Protein AF-F2UKU1-F1 (afdb_monomer)

Structure (mmCIF, N/CA/C/O backbone):
data_AF-F2UKU1-F1
#
_entry.id   AF-F2UKU1-F1
#
loop_
_atom_site.group_PDB
_atom_site.id
_atom_site.type_symbol
_atom_site.label_atom_id
_atom_site.label_alt_id
_atom_site.label_comp_id
_atom_site.label_asym_id
_atom_site.label_entity_id
_atom_site.label_seq_id
_atom_site.pdbx_PDB_ins_code
_atom_site.Cartn_x
_atom_site.Cartn_y
_atom_site.Cartn_z
_atom_site.occupancy
_atom_site.B_iso_or_equiv
_atom_site.auth_seq_id
_atom_site.auth_comp_id
_atom_site.auth_asym_id
_atom_site.auth_atom_id
_atom_site.pdbx_PDB_model_num
ATOM 1 N N . MET A 1 1 ? 21.885 -9.257 -10.907 1.00 49.94 1 MET A N 1
ATOM 2 C CA . MET A 1 1 ? 21.075 -9.834 -9.814 1.00 49.94 1 MET A CA 1
ATOM 3 C C . MET A 1 1 ? 21.152 -8.836 -8.682 1.00 49.94 1 MET A C 1
ATOM 5 O O . MET A 1 1 ? 22.243 -8.627 -8.170 1.00 49.94 1 MET A O 1
ATOM 9 N N . MET A 1 2 ? 20.067 -8.119 -8.410 1.00 61.97 2 MET A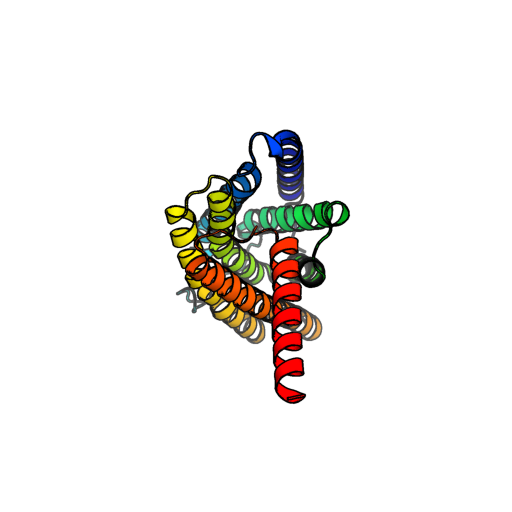 N 1
ATOM 10 C CA . MET A 1 2 ? 20.075 -7.052 -7.410 1.00 61.97 2 MET A CA 1
ATOM 11 C C . MET A 1 2 ? 20.308 -7.637 -6.011 1.00 61.97 2 MET A C 1
ATOM 13 O O . MET A 1 2 ? 19.692 -8.640 -5.639 1.00 61.97 2 MET A O 1
ATOM 17 N N . SER A 1 3 ? 21.170 -6.995 -5.225 1.00 63.22 3 SER A N 1
ATOM 18 C CA . SER A 1 3 ? 21.290 -7.250 -3.795 1.00 63.22 3 SER A CA 1
ATOM 19 C C . SER A 1 3 ? 20.273 -6.376 -3.071 1.00 63.22 3 SER A C 1
ATOM 21 O O . SER A 1 3 ? 20.572 -5.232 -2.739 1.00 63.22 3 SER A O 1
ATOM 23 N N . ILE A 1 4 ? 19.068 -6.905 -2.822 1.00 81.38 4 ILE A N 1
ATOM 24 C CA . ILE A 1 4 ? 18.230 -6.364 -1.742 1.00 81.38 4 ILE A CA 1
ATOM 25 C C . ILE A 1 4 ? 19.150 -6.169 -0.536 1.00 81.38 4 ILE A C 1
ATOM 27 O O . ILE A 1 4 ? 19.940 -7.065 -0.223 1.00 81.38 4 ILE A O 1
ATOM 31 N N . ASP A 1 5 ? 19.068 -5.020 0.130 1.00 90.69 5 ASP A N 1
ATOM 32 C CA . ASP A 1 5 ? 19.830 -4.801 1.354 1.00 90.69 5 ASP A CA 1
ATOM 33 C C . ASP A 1 5 ? 19.260 -5.694 2.468 1.00 90.69 5 ASP A C 1
ATOM 35 O O . ASP A 1 5 ? 18.380 -5.309 3.245 1.00 90.69 5 ASP A O 1
ATOM 39 N N . TYR A 1 6 ? 19.718 -6.946 2.498 1.00 90.62 6 TYR A N 1
ATOM 40 C CA . TYR A 1 6 ? 19.278 -7.961 3.446 1.00 90.62 6 TYR A CA 1
ATOM 41 C C . TYR A 1 6 ? 19.703 -7.622 4.873 1.00 90.62 6 TYR A C 1
ATOM 43 O O . TYR A 1 6 ? 19.014 -8.015 5.815 1.00 90.62 6 TYR A O 1
ATOM 51 N N . GLN A 1 7 ? 20.792 -6.867 5.044 1.00 93.94 7 GLN A N 1
ATOM 52 C CA . GLN A 1 7 ? 21.236 -6.417 6.356 1.00 93.94 7 GLN A CA 1
ATOM 53 C C . GLN A 1 7 ? 20.246 -5.395 6.920 1.00 93.94 7 GLN A C 1
ATOM 55 O O . GLN A 1 7 ? 19.717 -5.598 8.015 1.00 93.94 7 GLN A O 1
ATOM 60 N N . LEU A 1 8 ? 19.921 -4.349 6.155 1.00 94.69 8 LEU A N 1
ATOM 61 C CA . LEU A 1 8 ? 18.904 -3.373 6.541 1.00 94.69 8 LEU A CA 1
ATOM 62 C C . LEU A 1 8 ? 17.533 -4.035 6.711 1.00 94.69 8 LEU A C 1
ATOM 64 O O . LEU A 1 8 ? 16.852 -3.786 7.705 1.00 94.69 8 LEU A O 1
ATOM 68 N N . THR A 1 9 ? 17.149 -4.930 5.796 1.00 95.81 9 THR A N 1
ATOM 69 C CA . THR A 1 9 ? 15.890 -5.691 5.888 1.00 95.81 9 THR A CA 1
ATOM 70 C C . THR A 1 9 ? 15.817 -6.476 7.198 1.00 95.81 9 THR A C 1
ATOM 72 O O . THR A 1 9 ? 14.801 -6.426 7.890 1.00 95.81 9 THR A O 1
ATOM 75 N N . GLY A 1 10 ? 16.893 -7.177 7.569 1.00 96.69 10 GLY A N 1
ATOM 76 C CA . GLY A 1 10 ? 16.973 -7.957 8.804 1.00 96.69 10 GLY A CA 1
ATOM 77 C C . GLY A 1 10 ? 16.878 -7.089 10.059 1.00 96.69 10 GLY A C 1
ATOM 78 O O . GLY A 1 10 ? 16.126 -7.422 10.975 1.00 96.69 10 GLY A O 1
ATOM 79 N N . ILE A 1 11 ? 17.569 -5.944 10.077 1.00 97.06 11 ILE A N 1
ATOM 80 C CA . ILE A 1 11 ? 17.502 -4.970 11.179 1.00 97.06 11 ILE A CA 1
ATOM 81 C C . ILE A 1 11 ? 16.072 -4.439 11.341 1.00 97.06 11 ILE A C 1
ATOM 83 O O . ILE A 1 11 ? 15.525 -4.453 12.446 1.00 97.06 11 ILE A O 1
ATOM 87 N N . LEU A 1 12 ? 15.438 -4.014 10.244 1.00 97.25 12 LEU A N 1
ATOM 88 C CA . LEU A 1 12 ? 14.069 -3.494 10.261 1.00 97.25 12 LEU A CA 1
ATOM 89 C C . LEU A 1 12 ? 13.056 -4.567 10.674 1.00 97.25 12 LEU A C 1
ATOM 91 O O . LEU A 1 12 ? 12.150 -4.285 11.457 1.00 97.25 12 LEU A O 1
ATOM 95 N N . LEU A 1 13 ? 13.220 -5.807 10.204 1.00 97.38 13 LEU A N 1
ATOM 96 C CA . LEU A 1 13 ? 12.369 -6.933 10.588 1.00 97.38 13 LEU A CA 1
ATOM 97 C C . LEU A 1 13 ? 12.485 -7.242 12.086 1.00 97.38 13 LEU A C 1
ATOM 99 O O . LEU A 1 13 ? 11.466 -7.394 12.763 1.00 97.38 13 LEU A O 1
ATOM 103 N N . ALA A 1 14 ? 13.707 -7.289 12.621 1.00 96.81 14 ALA A N 1
ATOM 104 C CA . ALA A 1 14 ? 13.940 -7.495 14.047 1.00 96.81 14 ALA A CA 1
ATOM 105 C C . ALA A 1 14 ? 13.323 -6.363 14.884 1.00 96.81 14 ALA A C 1
ATOM 107 O O . ALA A 1 14 ? 12.666 -6.628 15.895 1.00 96.81 14 ALA A O 1
ATOM 108 N N . MET A 1 15 ? 13.461 -5.110 14.434 1.00 96.25 15 MET A N 1
ATOM 109 C CA . MET A 1 15 ? 12.827 -3.950 15.064 1.00 96.25 15 MET A CA 1
ATOM 110 C C . MET A 1 15 ? 11.298 -4.087 15.075 1.00 96.25 15 MET A C 1
ATOM 112 O O . MET A 1 15 ? 10.682 -3.955 16.132 1.00 96.25 15 MET A O 1
ATOM 116 N N . LEU A 1 16 ? 10.684 -4.398 13.929 1.00 96.06 16 LEU A N 1
ATOM 117 C CA . LEU A 1 16 ? 9.236 -4.575 13.787 1.00 96.06 16 LEU A CA 1
ATOM 118 C C . LEU A 1 16 ? 8.697 -5.666 14.722 1.00 96.06 16 LEU A C 1
ATOM 120 O O . LEU A 1 16 ? 7.719 -5.441 15.437 1.00 96.06 16 LEU A O 1
ATOM 124 N N . LEU A 1 17 ? 9.357 -6.828 14.761 1.00 94.75 17 LEU A N 1
ATOM 125 C CA . LEU A 1 17 ? 8.979 -7.939 15.639 1.00 94.75 17 LEU A CA 1
ATOM 126 C C . LEU A 1 17 ? 9.135 -7.576 17.121 1.00 94.75 17 LEU A C 1
ATOM 128 O O . LEU A 1 17 ? 8.243 -7.867 17.918 1.00 94.75 17 LEU A O 1
ATOM 132 N N . THR A 1 18 ? 10.224 -6.895 17.486 1.00 93.94 18 THR A N 1
ATOM 133 C CA . THR A 1 18 ? 10.490 -6.474 18.872 1.00 93.94 18 THR A CA 1
ATOM 134 C C . THR A 1 18 ? 9.461 -5.456 19.352 1.00 93.94 18 THR A C 1
ATOM 136 O O . THR A 1 18 ? 8.881 -5.620 20.427 1.00 93.94 18 THR A O 1
ATOM 139 N N . VAL A 1 19 ? 9.179 -4.430 18.542 1.00 92.75 19 VAL A N 1
ATOM 140 C CA . VAL A 1 19 ? 8.160 -3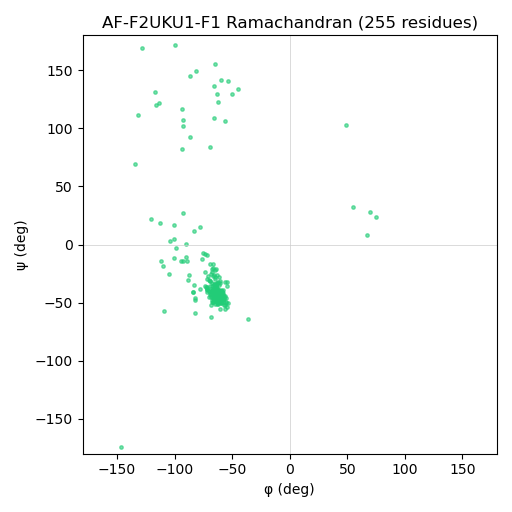.423 18.861 1.00 92.75 19 VAL A CA 1
ATOM 141 C C . VAL A 1 19 ? 6.792 -4.081 18.986 1.00 92.75 19 VAL A C 1
ATOM 143 O O . VAL A 1 19 ? 6.081 -3.825 19.957 1.00 92.75 19 VAL A O 1
ATOM 146 N N . ARG A 1 20 ? 6.429 -4.974 18.057 1.00 90.06 20 ARG A N 1
ATOM 147 C CA . ARG A 1 20 ? 5.156 -5.693 18.135 1.00 90.06 20 ARG A CA 1
ATOM 148 C C . ARG A 1 20 ? 5.046 -6.532 19.400 1.00 90.06 20 ARG A C 1
ATOM 150 O O . ARG A 1 20 ? 4.018 -6.459 20.064 1.00 90.06 20 ARG A O 1
ATOM 157 N N . TYR A 1 21 ? 6.084 -7.288 19.749 1.00 90.69 21 TYR A N 1
ATOM 158 C CA . TYR A 1 21 ? 6.107 -8.081 20.976 1.00 90.69 21 TYR A CA 1
ATOM 159 C C . TYR A 1 21 ? 5.898 -7.203 22.218 1.00 90.69 21 TYR A C 1
ATOM 161 O O . TYR A 1 21 ? 5.057 -7.510 23.066 1.00 90.69 21 TYR A O 1
ATOM 169 N N . PHE A 1 22 ? 6.608 -6.074 22.302 1.00 91.19 22 PHE A N 1
ATOM 170 C CA . PHE A 1 22 ? 6.468 -5.138 23.414 1.00 91.19 22 PHE A CA 1
ATOM 171 C C . PHE A 1 22 ? 5.061 -4.531 23.492 1.00 91.19 22 PHE A C 1
ATOM 173 O O . PHE A 1 22 ? 4.473 -4.469 24.573 1.00 91.19 22 PHE A O 1
ATOM 180 N N . VAL A 1 23 ? 4.503 -4.103 22.359 1.00 89.12 23 VAL A N 1
ATOM 181 C CA . VAL A 1 23 ? 3.166 -3.503 22.302 1.00 89.12 23 VAL A CA 1
ATOM 182 C C . VAL A 1 23 ? 2.083 -4.523 22.649 1.00 89.12 23 VAL A C 1
ATOM 184 O O . VAL A 1 23 ? 1.200 -4.207 23.440 1.00 89.12 23 VAL A O 1
ATOM 187 N N . GLU A 1 24 ? 2.165 -5.749 22.130 1.00 86.50 24 GLU A N 1
ATOM 188 C CA . GLU A 1 24 ? 1.191 -6.809 22.417 1.00 86.50 24 GLU A CA 1
ATOM 189 C C . GLU A 1 24 ? 1.195 -7.182 23.906 1.00 86.50 24 GLU A C 1
ATOM 191 O O . GLU A 1 24 ? 0.136 -7.350 24.508 1.00 86.50 24 GLU A O 1
ATOM 196 N N . ARG A 1 25 ? 2.378 -7.217 24.535 1.00 88.69 25 ARG A N 1
ATOM 197 C CA . ARG A 1 25 ? 2.520 -7.450 25.980 1.00 88.69 25 ARG A CA 1
ATOM 198 C C . ARG A 1 25 ? 1.872 -6.353 26.830 1.00 88.69 25 ARG A C 1
ATOM 200 O O . ARG A 1 25 ? 1.489 -6.613 27.964 1.00 88.69 25 ARG A O 1
ATOM 207 N N . ASN A 1 26 ? 1.757 -5.138 26.298 1.00 89.69 26 ASN A N 1
ATOM 208 C CA . ASN A 1 26 ? 1.199 -3.978 26.994 1.00 89.69 26 ASN A CA 1
ATOM 209 C C . ASN A 1 26 ? -0.138 -3.507 26.394 1.00 89.69 26 ASN A C 1
ATOM 211 O O . ASN A 1 26 ? -0.544 -2.366 26.629 1.00 89.69 26 ASN A O 1
ATOM 215 N N . LYS A 1 27 ? -0.831 -4.350 25.619 1.00 85.19 27 LYS A N 1
ATOM 216 C CA . LYS A 1 27 ? -2.028 -3.943 24.866 1.00 85.19 27 LYS A CA 1
ATOM 217 C C . LYS A 1 27 ? -3.171 -3.435 25.742 1.00 85.19 27 LYS A C 1
ATOM 219 O O . LYS A 1 27 ? -3.862 -2.509 25.335 1.00 85.19 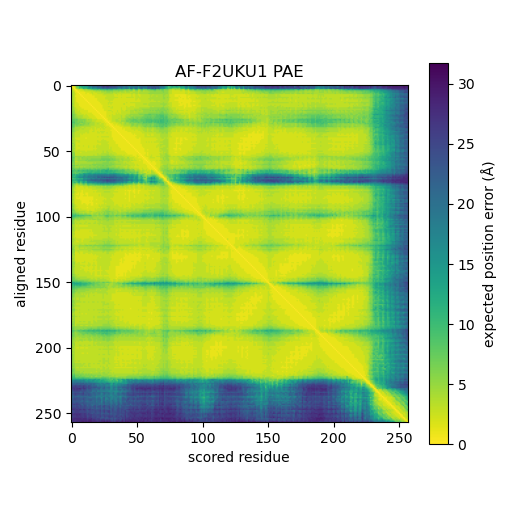27 LYS A O 1
ATOM 224 N N . ASP A 1 28 ? -3.321 -3.983 26.947 1.00 87.25 28 ASP A N 1
ATOM 225 C CA . ASP A 1 28 ? -4.370 -3.570 27.887 1.00 87.25 28 ASP A CA 1
ATOM 226 C C . ASP A 1 28 ? -4.094 -2.170 28.448 1.00 87.25 28 ASP A C 1
ATOM 228 O O . ASP A 1 28 ? -5.013 -1.405 28.729 1.00 87.25 28 ASP A O 1
ATOM 232 N N . ARG A 1 29 ? -2.811 -1.802 28.560 1.00 88.69 29 ARG A N 1
ATOM 233 C CA . ARG A 1 29 ? -2.378 -0.477 29.013 1.00 88.69 29 ARG A CA 1
ATOM 234 C C . ARG A 1 29 ? -2.374 0.550 27.881 1.00 88.69 29 ARG A C 1
ATOM 236 O O . ARG A 1 29 ? -2.662 1.719 28.118 1.00 88.69 29 ARG A O 1
ATOM 243 N N . TYR A 1 30 ? -2.037 0.124 26.663 1.00 87.94 30 TYR A N 1
ATOM 244 C CA . TYR A 1 30 ? -1.882 0.998 25.500 1.00 87.94 30 TYR A CA 1
ATOM 245 C C . TYR A 1 30 ? -2.577 0.426 24.248 1.00 87.94 30 TYR A C 1
ATOM 247 O O . TYR A 1 30 ? -1.909 0.081 23.267 1.00 87.94 30 TYR A O 1
ATOM 255 N N . PRO A 1 31 ? -3.922 0.379 24.211 1.00 85.31 31 PRO A N 1
ATOM 256 C CA . PRO A 1 31 ? -4.675 -0.279 23.134 1.00 85.31 31 PRO A CA 1
ATOM 257 C C . PRO A 1 31 ? -4.498 0.381 21.757 1.00 85.31 31 PRO A C 1
ATOM 259 O O . PRO A 1 31 ? -4.696 -0.256 20.721 1.00 85.31 31 PRO A O 1
ATOM 262 N N . ALA A 1 32 ? -4.098 1.657 21.720 1.00 87.88 32 ALA A N 1
ATOM 263 C CA . ALA A 1 32 ? -3.835 2.395 20.486 1.00 87.88 32 ALA A CA 1
ATOM 264 C C . ALA A 1 32 ? -2.383 2.271 19.980 1.00 87.88 32 ALA A C 1
ATOM 266 O O . ALA A 1 32 ? -2.115 2.628 18.831 1.00 87.88 32 ALA A O 1
ATOM 267 N N . ALA A 1 33 ? -1.443 1.778 20.800 1.00 90.31 33 ALA A N 1
ATOM 268 C CA . ALA A 1 33 ? -0.007 1.861 20.513 1.00 90.31 33 ALA A CA 1
ATOM 269 C C . ALA A 1 33 ? 0.385 1.159 19.208 1.00 90.31 33 ALA A C 1
ATOM 271 O O . ALA A 1 33 ? 1.170 1.702 18.432 1.00 90.31 33 ALA A O 1
ATOM 272 N N . ILE A 1 34 ? -0.213 0.001 18.911 1.00 89.00 34 ILE A N 1
ATOM 273 C CA . ILE A 1 34 ? 0.089 -0.740 17.678 1.00 89.00 34 ILE A CA 1
ATOM 274 C C . ILE A 1 34 ? -0.320 0.040 16.426 1.00 89.00 34 ILE A C 1
ATOM 276 O O . ILE A 1 34 ? 0.360 -0.014 15.404 1.00 89.00 34 ILE A O 1
ATOM 280 N N . ASN A 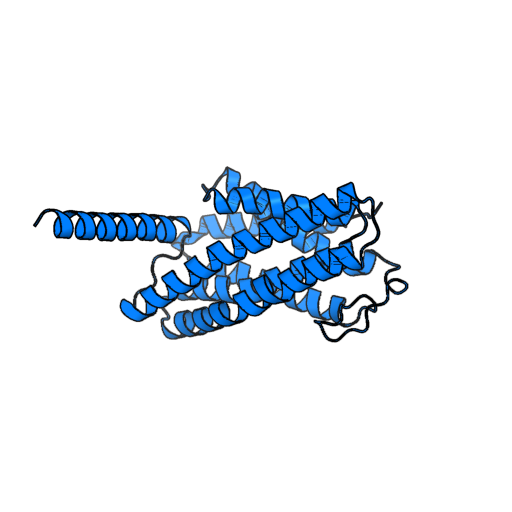1 35 ? -1.423 0.787 16.500 1.00 91.12 35 ASN A N 1
ATOM 281 C CA . ASN A 1 35 ? -1.921 1.568 15.377 1.00 91.12 35 ASN A CA 1
ATOM 282 C C . ASN A 1 35 ? -1.119 2.861 15.214 1.00 91.12 35 ASN A C 1
ATOM 284 O O . ASN A 1 35 ? -0.780 3.205 14.088 1.00 91.12 35 ASN A O 1
ATOM 288 N N . PHE A 1 36 ? -0.727 3.525 16.306 1.00 91.62 36 PHE A N 1
ATOM 289 C CA . PHE A 1 36 ? 0.192 4.666 16.231 1.00 91.62 36 PHE A CA 1
ATOM 290 C C . PHE A 1 36 ? 1.558 4.277 15.673 1.00 91.62 36 PHE A C 1
ATOM 292 O O . PHE A 1 36 ? 2.082 4.977 14.812 1.00 91.62 36 PHE A O 1
ATOM 299 N N . PHE A 1 37 ? 2.105 3.134 16.088 1.00 93.06 37 PHE A N 1
ATOM 300 C CA . PHE A 1 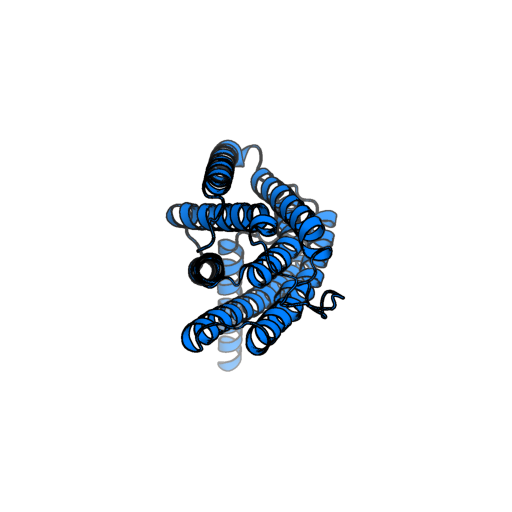37 ? 3.329 2.608 15.494 1.00 93.06 37 PHE A CA 1
ATOM 301 C C . PHE A 1 37 ? 3.189 2.445 13.974 1.00 93.06 37 PHE A C 1
ATOM 303 O O . PHE A 1 37 ? 4.045 2.909 13.224 1.00 93.06 37 PHE A O 1
ATOM 310 N N . LYS A 1 38 ? 2.076 1.862 13.508 1.00 93.62 38 LYS A N 1
ATOM 311 C CA . LYS A 1 38 ? 1.779 1.752 12.073 1.00 93.62 38 LYS A CA 1
ATOM 312 C C . LYS A 1 38 ? 1.678 3.119 11.393 1.00 93.62 38 LYS A C 1
ATOM 314 O O . LYS A 1 38 ? 2.223 3.268 10.308 1.00 93.62 38 LYS A O 1
ATOM 319 N N . VAL A 1 39 ? 1.047 4.117 12.021 1.00 95.50 39 VAL A N 1
ATOM 320 C CA . VAL A 1 39 ? 1.003 5.496 11.492 1.00 95.50 39 VAL A CA 1
ATOM 321 C C . VAL A 1 39 ? 2.416 6.028 11.268 1.00 95.50 39 VAL A C 1
ATOM 323 O O . VAL A 1 39 ? 2.720 6.466 10.162 1.00 95.50 39 VAL A O 1
ATOM 326 N N . PHE A 1 40 ? 3.290 5.952 12.276 1.00 95.75 40 PHE A N 1
ATOM 327 C CA . PHE A 1 40 ? 4.668 6.434 12.155 1.00 95.75 40 PHE A CA 1
ATOM 328 C C . PHE A 1 40 ? 5.462 5.663 11.098 1.00 95.75 40 PHE A C 1
ATOM 330 O O . PHE A 1 40 ? 6.180 6.277 10.313 1.00 95.75 40 PHE A O 1
ATOM 337 N N . TRP A 1 41 ? 5.293 4.341 11.038 1.00 96.50 41 TRP A N 1
ATOM 338 C CA . TRP A 1 41 ? 5.942 3.495 10.040 1.00 96.50 41 TRP A CA 1
ATOM 339 C C . TRP A 1 41 ? 5.536 3.876 8.614 1.00 96.50 41 TRP A C 1
ATOM 341 O O . TRP A 1 41 ? 6.394 4.188 7.790 1.00 96.50 41 TRP A O 1
ATOM 351 N N . PHE A 1 42 ? 4.232 3.900 8.323 1.00 97.75 42 PHE A N 1
ATOM 352 C CA . PHE A 1 42 ? 3.731 4.199 6.983 1.00 97.75 42 PHE A CA 1
ATOM 353 C C . PHE A 1 42 ? 4.002 5.640 6.570 1.00 97.75 42 PHE A C 1
ATOM 355 O O . PHE A 1 42 ? 4.306 5.887 5.405 1.00 97.75 42 PHE A O 1
ATOM 362 N N . LEU A 1 43 ? 3.943 6.587 7.511 1.00 97.81 43 LEU A N 1
ATOM 363 C CA . LEU A 1 43 ? 4.282 7.979 7.243 1.00 97.81 43 LEU A CA 1
ATOM 364 C C . LEU A 1 43 ? 5.773 8.119 6.917 1.00 97.81 43 LEU A C 1
ATOM 366 O O . LEU A 1 43 ? 6.118 8.752 5.924 1.00 97.81 43 LEU A O 1
ATOM 370 N N . GLY A 1 44 ? 6.645 7.485 7.706 1.00 97.44 44 GLY A N 1
ATOM 371 C CA . GLY A 1 44 ? 8.086 7.465 7.460 1.00 97.44 44 GLY A CA 1
ATOM 372 C C . GLY A 1 44 ? 8.439 6.837 6.111 1.00 97.44 44 GLY A C 1
ATOM 373 O O . GLY A 1 44 ? 9.194 7.434 5.344 1.00 97.44 44 GLY A O 1
ATOM 374 N N . CYS A 1 45 ? 7.836 5.689 5.782 1.00 97.50 45 CYS A N 1
ATOM 375 C CA . CYS A 1 45 ? 8.013 5.045 4.478 1.00 97.50 45 CYS A CA 1
ATOM 376 C C . CYS A 1 45 ? 7.524 5.952 3.343 1.00 97.50 45 CYS A C 1
ATOM 378 O O . CYS A 1 45 ? 8.292 6.223 2.427 1.00 97.50 45 CYS A O 1
ATOM 380 N N . SER A 1 46 ? 6.313 6.512 3.453 1.00 97.75 46 SER A N 1
ATOM 381 C CA . SER A 1 46 ? 5.734 7.392 2.426 1.00 97.75 46 SER A CA 1
ATOM 382 C C . SER A 1 46 ? 6.593 8.635 2.172 1.00 97.75 46 SER A C 1
ATOM 384 O O . SER A 1 46 ? 6.759 9.047 1.026 1.00 97.75 46 SER A O 1
ATOM 386 N N . ILE A 1 47 ? 7.156 9.238 3.228 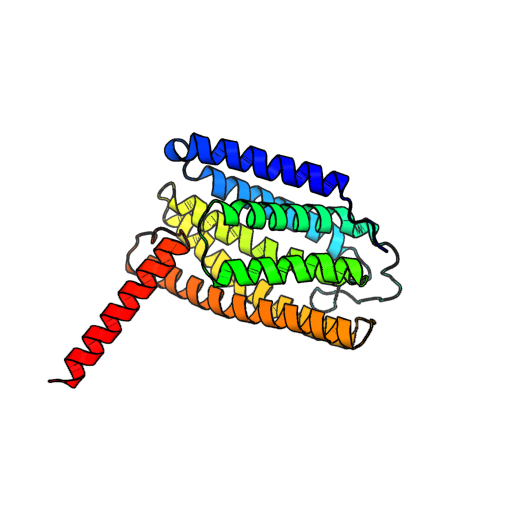1.00 97.44 47 ILE A N 1
ATOM 387 C CA . ILE A 1 47 ? 8.063 10.389 3.110 1.00 97.44 47 ILE A CA 1
ATOM 388 C C . ILE A 1 47 ? 9.367 9.970 2.425 1.00 97.44 47 ILE A C 1
ATOM 390 O O . ILE A 1 47 ? 9.786 10.627 1.474 1.00 97.44 47 ILE A O 1
ATOM 394 N N . ASN A 1 48 ? 9.997 8.881 2.874 1.00 95.81 48 ASN A N 1
ATOM 395 C CA . ASN A 1 48 ? 11.233 8.370 2.278 1.00 95.81 48 ASN A CA 1
ATOM 396 C C . ASN A 1 48 ? 11.046 8.046 0.786 1.00 95.81 48 ASN A C 1
ATOM 398 O O . ASN A 1 48 ? 11.819 8.494 -0.059 1.00 95.81 48 ASN A O 1
ATOM 402 N N . GLU A 1 49 ? 9.972 7.334 0.455 1.00 96.50 49 GLU A N 1
ATOM 403 C CA . GLU A 1 49 ? 9.596 6.976 -0.912 1.00 96.50 49 GLU A CA 1
ATOM 404 C C . GLU A 1 49 ? 9.342 8.213 -1.771 1.00 96.50 49 GLU A C 1
ATOM 406 O O . GLU A 1 49 ? 9.863 8.293 -2.881 1.00 96.50 49 GLU A O 1
ATOM 411 N N . TYR A 1 50 ? 8.613 9.209 -1.260 1.00 96.56 50 TYR A N 1
ATOM 412 C CA . TYR A 1 50 ? 8.392 10.463 -1.976 1.00 96.56 50 TYR A CA 1
ATOM 413 C C . TYR A 1 50 ? 9.714 11.180 -2.280 1.00 96.56 50 TYR A C 1
ATOM 415 O O . TYR A 1 50 ? 9.973 11.554 -3.425 1.00 96.56 50 TYR A O 1
ATOM 423 N N . LEU A 1 51 ? 10.580 11.335 -1.273 1.00 95.56 51 LEU A N 1
ATOM 424 C CA . LEU A 1 51 ? 11.855 12.044 -1.406 1.00 95.56 51 LEU A CA 1
ATOM 425 C C . LEU A 1 51 ? 12.818 11.372 -2.390 1.00 95.56 51 LEU A C 1
ATOM 427 O O . LEU A 1 51 ? 13.587 12.079 -3.048 1.00 95.56 51 LEU A O 1
ATOM 431 N N . ILE A 1 52 ? 12.779 10.041 -2.477 1.00 93.38 52 ILE A N 1
ATOM 432 C CA . ILE A 1 52 ? 13.614 9.251 -3.381 1.00 93.38 52 ILE A CA 1
ATOM 433 C C . ILE A 1 52 ? 12.998 9.219 -4.780 1.00 93.38 52 ILE A C 1
ATOM 435 O O . ILE A 1 52 ? 13.641 9.673 -5.725 1.00 93.38 52 ILE A O 1
ATOM 439 N N . LEU A 1 53 ? 11.764 8.720 -4.923 1.00 93.38 53 LEU A N 1
ATOM 440 C CA . LEU A 1 53 ? 11.148 8.389 -6.214 1.00 93.38 53 LEU A CA 1
ATOM 441 C C . LEU A 1 53 ? 10.824 9.618 -7.059 1.00 93.38 53 LEU A C 1
ATOM 443 O O . LEU A 1 53 ? 10.962 9.575 -8.281 1.00 93.38 53 LEU A O 1
ATOM 447 N N . PHE A 1 54 ? 10.420 10.731 -6.439 1.00 93.19 54 PHE A N 1
ATOM 448 C CA . PHE A 1 54 ? 9.975 11.901 -7.201 1.00 93.19 54 PHE A CA 1
ATOM 449 C C . PHE A 1 54 ? 11.120 12.697 -7.839 1.00 93.19 54 PHE A C 1
ATOM 451 O O . PHE A 1 54 ? 10.862 13.589 -8.646 1.00 93.19 54 PHE A O 1
ATOM 458 N N . LYS A 1 55 ? 12.371 12.342 -7.522 1.00 91.25 55 LYS A N 1
ATOM 459 C CA . LYS A 1 55 ? 13.590 12.902 -8.125 1.00 91.25 55 LYS A CA 1
ATOM 460 C C . LYS A 1 55 ? 14.172 12.018 -9.232 1.00 91.25 55 LYS A C 1
ATOM 462 O O . LYS A 1 55 ? 15.180 12.388 -9.822 1.00 91.25 55 LYS A O 1
ATOM 467 N N . GLN A 1 56 ? 13.577 10.851 -9.484 1.00 89.88 56 GLN A N 1
ATOM 468 C CA . GLN A 1 56 ? 14.155 9.860 -10.386 1.00 89.88 56 GLN A CA 1
ATOM 469 C C . GLN A 1 56 ? 13.765 10.098 -11.847 1.00 89.88 56 GLN A C 1
ATOM 471 O O . GLN A 1 56 ? 12.616 10.457 -12.126 1.00 89.88 56 GLN A O 1
ATOM 476 N N . PRO A 1 57 ? 14.672 9.812 -12.796 1.00 88.94 57 PRO A N 1
ATOM 477 C CA . PRO A 1 57 ? 14.385 9.917 -14.227 1.00 88.94 57 PRO A CA 1
ATOM 478 C C . PRO A 1 57 ? 13.362 8.870 -14.700 1.00 88.94 57 PRO A C 1
ATOM 480 O O . PRO A 1 57 ? 12.634 9.100 -15.661 1.00 88.94 57 PRO A O 1
ATOM 483 N N . PHE A 1 58 ? 13.231 7.748 -13.988 1.00 88.31 58 PHE A N 1
ATOM 484 C CA . PHE A 1 58 ? 12.246 6.700 -14.269 1.00 88.31 58 PHE A CA 1
ATOM 485 C C . PHE A 1 58 ? 10.852 6.980 -13.672 1.00 88.31 58 PHE A C 1
ATOM 487 O O . PHE A 1 58 ? 10.000 6.090 -13.634 1.00 88.31 58 PHE A O 1
ATOM 494 N N . LYS A 1 59 ? 10.590 8.203 -13.190 1.00 92.56 59 LYS A N 1
ATOM 495 C CA . LYS A 1 59 ? 9.275 8.605 -12.673 1.00 92.56 59 LYS A CA 1
ATOM 496 C C . LYS A 1 59 ? 8.210 8.536 -13.783 1.00 92.56 59 LYS A C 1
ATOM 498 O O . LYS A 1 59 ? 8.359 9.232 -14.789 1.00 92.56 59 LYS A O 1
ATOM 503 N N . PRO A 1 60 ? 7.121 7.760 -13.612 1.00 92.31 60 PRO A N 1
ATOM 504 C CA . PRO A 1 60 ? 6.088 7.629 -14.636 1.00 92.31 60 PRO A CA 1
ATOM 505 C C . PRO A 1 60 ? 5.324 8.937 -14.934 1.00 92.31 60 PRO A C 1
ATOM 507 O O . PRO A 1 60 ? 5.170 9.777 -14.038 1.00 92.31 60 PRO A O 1
ATOM 510 N N . PRO A 1 61 ? 4.730 9.089 -16.137 1.00 92.56 61 PRO A N 1
ATOM 511 C CA . PRO A 1 61 ? 4.025 10.313 -16.534 1.00 92.56 61 PRO A CA 1
ATOM 512 C C . PRO A 1 61 ? 2.804 10.665 -15.693 1.00 92.56 61 PRO A C 1
ATOM 514 O O . PRO A 1 61 ? 2.541 11.832 -15.424 1.00 92.56 61 PRO A O 1
ATOM 517 N N . PHE A 1 62 ? 2.088 9.665 -15.184 1.00 93.62 62 PHE A N 1
ATOM 518 C CA . PHE A 1 62 ? 0.949 9.883 -14.289 1.00 93.62 62 PHE A CA 1
ATOM 519 C C . PHE A 1 62 ? 1.357 10.353 -12.879 1.00 93.62 62 PHE A C 1
ATOM 521 O O . PHE A 1 62 ? 0.499 10.786 -12.119 1.00 93.62 62 PHE A O 1
ATOM 528 N N . PHE A 1 63 ? 2.654 10.341 -12.547 1.00 93.19 63 PHE A N 1
ATOM 529 C CA . PHE A 1 63 ? 3.239 11.053 -11.400 1.00 93.19 63 PHE A CA 1
ATOM 530 C C . PHE A 1 63 ? 3.934 12.368 -11.822 1.00 93.19 63 PHE A C 1
ATOM 532 O O . PHE A 1 63 ? 4.769 12.918 -11.095 1.00 93.19 63 PHE A O 1
ATOM 539 N N . GLY A 1 64 ? 3.635 12.867 -13.026 1.00 92.12 64 GLY A N 1
ATOM 540 C CA . GLY A 1 64 ? 4.205 14.082 -13.609 1.00 92.12 64 GLY A CA 1
ATOM 541 C C . GLY A 1 64 ? 5.680 13.956 -13.996 1.00 92.12 64 GLY A C 1
ATOM 542 O O . GLY A 1 64 ? 6.421 14.924 -13.845 1.00 92.12 64 GLY A O 1
ATOM 543 N N . GLY A 1 65 ? 6.161 12.753 -14.321 1.00 89.94 65 GLY A N 1
ATOM 544 C CA . GLY A 1 65 ? 7.520 12.528 -14.831 1.00 89.94 65 GLY A CA 1
ATOM 545 C C . GLY A 1 65 ? 7.571 12.377 -16.348 1.00 89.94 65 GLY A C 1
ATOM 546 O O . GLY A 1 65 ? 6.540 12.278 -16.999 1.00 89.94 65 GLY A O 1
ATOM 547 N N . GLU A 1 66 ? 8.771 12.338 -16.912 1.00 86.38 66 GLU A N 1
ATOM 548 C CA . GLU A 1 66 ? 8.957 12.116 -18.355 1.00 86.38 66 GLU A CA 1
ATOM 549 C C . GLU A 1 66 ? 9.203 10.643 -18.697 1.00 86.38 66 GLU A C 1
ATOM 551 O O . GLU A 1 66 ? 9.055 10.260 -19.848 1.00 86.38 66 GLU A O 1
ATOM 556 N N . TYR A 1 67 ? 9.500 9.820 -17.685 1.00 85.25 67 TYR A N 1
ATOM 557 C CA . TYR A 1 67 ? 9.922 8.427 -17.796 1.00 85.25 67 TYR A CA 1
ATOM 558 C C . TYR A 1 67 ? 11.047 8.189 -18.813 1.00 85.25 67 TYR A C 1
ATOM 560 O O . TYR A 1 67 ? 10.833 8.073 -20.015 1.00 85.25 67 TYR A O 1
ATOM 568 N N . SER A 1 68 ? 12.259 8.007 -18.300 1.00 82.38 68 SER A N 1
ATOM 569 C CA . SER A 1 68 ? 13.406 7.555 -19.082 1.00 82.38 68 SER A CA 1
ATOM 570 C C . SER A 1 68 ? 13.843 6.165 -18.629 1.00 82.38 68 SER A C 1
ATOM 572 O O . SER A 1 68 ? 14.189 5.969 -17.461 1.00 82.38 68 SER A O 1
ATOM 574 N N . VAL A 1 69 ? 13.839 5.212 -19.568 1.00 71.00 69 VAL A N 1
ATOM 575 C CA . VAL A 1 69 ? 14.369 3.852 -19.367 1.00 71.00 69 VAL A CA 1
ATOM 576 C C . VAL A 1 69 ? 15.874 3.912 -19.102 1.00 71.00 69 VAL A C 1
ATOM 578 O O . VAL A 1 69 ? 16.359 3.271 -18.174 1.00 71.00 69 VAL A O 1
ATOM 581 N N . ASP A 1 70 ? 16.590 4.757 -19.847 1.00 67.31 70 ASP A N 1
ATOM 582 C CA . ASP A 1 70 ? 18.043 4.930 -19.733 1.00 67.31 70 ASP A CA 1
ATOM 583 C C . ASP A 1 70 ? 18.467 5.561 -18.403 1.00 67.31 70 ASP A C 1
ATOM 585 O O . ASP A 1 70 ? 19.612 5.410 -17.985 1.00 67.31 70 ASP A O 1
ATOM 589 N N . GLY A 1 71 ? 17.550 6.259 -17.727 1.00 60.16 71 GLY A N 1
ATOM 590 C CA . GLY A 1 71 ? 17.785 6.854 -16.416 1.00 60.16 71 GLY A CA 1
ATOM 591 C C . GLY A 1 71 ? 17.769 5.851 -15.259 1.00 60.16 71 GLY A C 1
ATOM 592 O O . GLY A 1 71 ? 18.187 6.185 -14.150 1.00 60.16 71 GLY A O 1
ATOM 593 N N . TYR A 1 72 ? 17.299 4.626 -15.487 1.00 66.88 72 TYR A N 1
ATOM 594 C CA . TYR A 1 72 ? 17.312 3.576 -14.479 1.00 66.88 72 TYR A CA 1
ATOM 595 C C . TYR A 1 72 ? 18.570 2.719 -14.605 1.00 66.88 72 TYR A C 1
ATOM 597 O O . TYR A 1 72 ? 18.565 1.658 -15.222 1.00 66.88 72 TYR A O 1
ATOM 605 N N . GLN A 1 73 ? 19.671 3.211 -14.033 1.00 59.22 73 GLN A N 1
ATOM 606 C CA . GLN A 1 73 ? 20.968 2.524 -14.109 1.00 59.22 73 GLN A CA 1
ATOM 607 C C . GLN A 1 73 ? 21.439 1.939 -12.774 1.00 59.22 73 GLN A C 1
ATOM 609 O O . GLN A 1 73 ? 22.279 1.041 -12.768 1.00 59.22 73 GLN A O 1
ATOM 614 N N . HIS A 1 74 ? 20.887 2.404 -11.645 1.00 63.78 74 HIS A N 1
ATOM 615 C CA . HIS A 1 74 ? 21.313 1.972 -10.314 1.00 63.78 74 HIS A CA 1
ATOM 616 C C . HIS A 1 74 ? 20.129 1.594 -9.421 1.00 63.78 74 HIS A C 1
ATOM 618 O O . HIS A 1 74 ? 19.372 2.451 -8.960 1.00 63.78 74 HIS A O 1
ATOM 624 N N . ASP A 1 75 ? 20.026 0.296 -9.132 1.00 68.00 75 ASP A N 1
ATOM 625 C CA . ASP A 1 75 ? 19.053 -0.280 -8.197 1.00 68.00 75 ASP A CA 1
ATOM 626 C C . ASP A 1 75 ? 19.261 0.197 -6.749 1.00 68.00 75 ASP A C 1
ATOM 628 O O . ASP A 1 75 ? 18.322 0.200 -5.953 1.00 68.00 75 ASP A O 1
ATOM 632 N N . ASP A 1 76 ? 20.462 0.677 -6.406 1.00 79.75 76 ASP A N 1
ATOM 633 C CA . ASP A 1 76 ? 20.810 1.049 -5.031 1.00 79.75 76 ASP A CA 1
ATOM 634 C C . ASP A 1 76 ? 19.940 2.170 -4.462 1.00 79.75 76 ASP A C 1
ATOM 636 O O . ASP A 1 76 ? 19.677 2.235 -3.259 1.00 79.75 76 ASP A O 1
ATOM 640 N N . VAL A 1 77 ? 19.434 3.030 -5.345 1.00 85.38 77 VAL A N 1
ATOM 641 C CA . VAL A 1 77 ? 18.567 4.155 -4.994 1.00 85.38 77 VAL A CA 1
ATOM 642 C C . VAL A 1 77 ? 17.278 3.684 -4.317 1.00 85.38 77 VAL A C 1
ATOM 644 O O . VAL A 1 77 ? 16.746 4.379 -3.451 1.00 85.38 77 VAL A O 1
ATOM 647 N N . VAL A 1 78 ? 16.783 2.494 -4.670 1.00 90.31 78 VAL A N 1
ATOM 648 C CA . VAL A 1 78 ? 15.534 1.946 -4.128 1.00 90.31 78 VAL A CA 1
ATOM 649 C C . VAL A 1 78 ? 15.749 0.912 -3.020 1.00 90.31 78 VAL A C 1
ATOM 651 O O . VAL A 1 78 ? 14.768 0.373 -2.501 1.00 90.31 78 VAL A O 1
ATOM 654 N N . ASN A 1 79 ? 16.994 0.674 -2.588 1.00 90.44 79 ASN A N 1
ATOM 655 C CA . ASN A 1 79 ? 17.315 -0.327 -1.565 1.00 90.44 79 ASN A CA 1
ATOM 656 C C . ASN A 1 79 ? 16.581 -0.076 -0.245 1.00 90.44 79 ASN A C 1
ATOM 658 O O . ASN A 1 79 ? 16.015 -1.008 0.322 1.00 90.44 79 ASN A O 1
ATOM 662 N N . SER A 1 80 ? 16.518 1.172 0.231 1.00 92.75 80 SER A N 1
ATOM 663 C CA . SER A 1 80 ? 15.811 1.496 1.482 1.00 92.75 80 SER A CA 1
ATOM 664 C C . SER A 1 80 ? 14.298 1.267 1.377 1.00 92.75 80 SER A C 1
ATOM 666 O O . SER A 1 80 ? 13.664 0.817 2.335 1.00 92.75 80 SER A O 1
ATOM 668 N N . ILE A 1 81 ? 13.721 1.513 0.197 1.00 95.12 81 ILE A N 1
ATOM 669 C CA . ILE A 1 81 ? 12.304 1.273 -0.105 1.00 95.12 81 ILE A CA 1
ATOM 670 C C . ILE A 1 81 ? 12.025 -0.234 -0.105 1.00 95.12 81 ILE A C 1
ATOM 672 O O . ILE A 1 81 ? 11.098 -0.696 0.555 1.00 95.12 81 ILE A O 1
ATOM 676 N N . TYR A 1 82 ? 12.859 -1.024 -0.786 1.00 94.25 82 TYR A N 1
ATOM 677 C CA . TYR A 1 82 ? 12.703 -2.478 -0.825 1.00 94.25 82 TYR A CA 1
ATOM 678 C C . TYR A 1 82 ? 12.969 -3.140 0.522 1.00 94.25 82 TYR A C 1
ATOM 680 O O . TYR A 1 82 ? 12.225 -4.041 0.901 1.00 94.25 82 TYR A O 1
ATOM 688 N N . ALA A 1 83 ? 13.978 -2.686 1.264 1.00 95.00 83 ALA A N 1
ATOM 689 C CA . ALA A 1 83 ? 14.297 -3.234 2.574 1.00 95.00 83 ALA A CA 1
ATOM 690 C C . ALA A 1 83 ? 13.161 -2.994 3.575 1.00 95.00 83 ALA A C 1
ATOM 692 O O . ALA A 1 83 ? 12.730 -3.922 4.259 1.00 95.00 83 ALA A O 1
ATOM 693 N N . SER A 1 84 ? 12.622 -1.771 3.625 1.00 96.44 84 SER A N 1
ATOM 694 C CA . SER A 1 84 ? 11.477 -1.444 4.484 1.00 96.44 84 SER A CA 1
ATOM 695 C C . SER A 1 84 ? 10.198 -2.160 4.041 1.00 96.44 84 SER A C 1
ATOM 697 O O . SER A 1 84 ? 9.525 -2.780 4.870 1.00 96.44 84 SER A O 1
ATOM 699 N N . GLY A 1 85 ? 9.899 -2.162 2.739 1.00 96.31 85 GLY A N 1
ATOM 700 C CA . GLY A 1 85 ? 8.764 -2.880 2.166 1.00 96.31 85 GLY A CA 1
ATOM 701 C C . GLY A 1 85 ? 8.810 -4.377 2.474 1.00 96.31 85 GLY A C 1
ATOM 702 O O . GLY A 1 85 ? 7.855 -4.923 3.030 1.00 96.31 85 GLY A O 1
ATOM 703 N N . LEU A 1 86 ? 9.928 -5.043 2.182 1.00 96.56 86 LEU A N 1
ATOM 704 C CA . LEU A 1 86 ? 10.101 -6.471 2.437 1.00 96.56 86 LEU A CA 1
ATOM 705 C C . LEU A 1 86 ? 10.041 -6.790 3.936 1.00 96.56 86 LEU A C 1
ATOM 707 O O . LEU A 1 86 ? 9.331 -7.717 4.322 1.00 96.56 86 LEU A O 1
ATOM 711 N N . ALA A 1 87 ? 10.712 -6.005 4.786 1.00 97.06 87 ALA A N 1
ATOM 712 C CA . ALA A 1 87 ? 10.685 -6.199 6.236 1.00 97.06 87 ALA A CA 1
ATOM 713 C C . ALA A 1 87 ? 9.259 -6.126 6.799 1.00 97.06 87 ALA A C 1
ATOM 715 O O . ALA A 1 87 ? 8.865 -6.986 7.588 1.00 97.06 87 ALA A O 1
ATOM 716 N N . PHE A 1 88 ? 8.455 -5.151 6.363 1.00 96.19 88 PHE A N 1
ATOM 717 C CA . PHE A 1 88 ? 7.071 -5.009 6.817 1.00 96.19 88 PHE A CA 1
ATOM 718 C C . PHE A 1 88 ? 6.177 -6.179 6.382 1.00 96.19 88 PHE A C 1
ATOM 720 O O . PHE A 1 88 ? 5.400 -6.703 7.188 1.00 96.19 88 PHE A O 1
ATOM 727 N N . HIS A 1 89 ? 6.304 -6.627 5.130 1.00 95.81 89 HIS A N 1
ATOM 728 C CA . HIS A 1 89 ? 5.506 -7.738 4.608 1.00 95.81 89 HIS A CA 1
ATOM 729 C C . HIS A 1 89 ? 5.928 -9.086 5.208 1.00 95.81 89 HIS A C 1
ATOM 731 O O . HIS A 1 89 ? 5.060 -9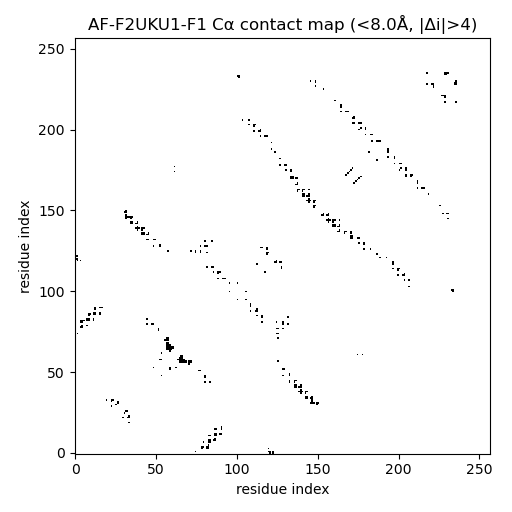.903 5.525 1.00 95.81 89 HIS A O 1
ATOM 737 N N . LEU A 1 90 ? 7.226 -9.303 5.449 1.00 95.94 90 LEU A N 1
ATOM 738 C CA . LEU A 1 90 ? 7.719 -10.465 6.194 1.00 95.94 90 LEU A CA 1
ATOM 739 C C . LEU A 1 90 ? 7.229 -10.446 7.641 1.00 95.94 90 LEU A C 1
ATOM 741 O O . LEU A 1 90 ? 6.718 -11.457 8.112 1.00 95.94 90 LEU A O 1
ATOM 745 N N . HIS A 1 91 ? 7.313 -9.303 8.325 1.00 94.69 91 HIS A N 1
ATOM 746 C CA . HIS A 1 91 ? 6.774 -9.136 9.674 1.00 94.69 91 HIS A CA 1
ATOM 747 C C . HIS A 1 91 ? 5.290 -9.530 9.735 1.00 94.69 91 HIS A C 1
ATOM 749 O O . HIS A 1 91 ? 4.912 -10.348 10.573 1.00 94.69 91 HIS A O 1
ATOM 755 N N . ASN A 1 92 ? 4.453 -9.004 8.833 1.00 91.81 92 ASN A N 1
ATOM 756 C CA . ASN A 1 92 ? 3.026 -9.336 8.820 1.00 91.81 92 ASN A CA 1
ATOM 757 C C . ASN A 1 92 ? 2.801 -10.826 8.538 1.00 91.81 92 ASN A C 1
ATOM 759 O O . ASN A 1 92 ? 2.077 -11.481 9.285 1.00 91.81 92 ASN A O 1
ATOM 763 N N . THR A 1 93 ? 3.513 -11.383 7.557 1.00 92.31 93 THR A N 1
ATOM 764 C CA . THR A 1 93 ? 3.427 -12.807 7.208 1.00 92.31 93 THR A CA 1
ATOM 765 C C . THR A 1 93 ? 3.809 -13.701 8.387 1.00 92.31 93 THR A C 1
ATOM 767 O O . THR A 1 93 ? 3.043 -14.591 8.744 1.00 92.31 93 THR A O 1
ATOM 770 N N . ILE A 1 94 ? 4.932 -13.430 9.061 1.00 92.50 94 ILE A N 1
ATOM 771 C CA . ILE A 1 94 ? 5.354 -14.165 10.265 1.00 92.50 94 ILE A CA 1
ATOM 772 C C . ILE A 1 94 ? 4.263 -14.090 11.332 1.00 92.50 94 ILE A C 1
ATOM 774 O O . ILE A 1 94 ? 3.899 -15.093 11.937 1.00 92.50 94 ILE A O 1
ATOM 778 N N . THR A 1 95 ? 3.694 -12.908 11.545 1.00 88.69 95 THR A N 1
ATOM 779 C CA . THR A 1 95 ? 2.682 -12.729 12.587 1.00 88.69 95 THR A CA 1
ATOM 780 C C . THR A 1 95 ? 1.342 -13.386 12.262 1.00 88.69 95 THR A C 1
ATOM 782 O O . THR A 1 95 ? 0.643 -13.790 13.188 1.00 88.69 95 THR A O 1
ATOM 785 N N . SER A 1 96 ? 1.009 -13.552 10.978 1.00 87.38 96 SER A N 1
ATOM 786 C CA . SER A 1 96 ? -0.212 -14.228 10.514 1.00 87.38 96 SER A CA 1
ATOM 787 C C . SER A 1 96 ? -0.234 -15.732 10.830 1.00 87.38 96 SER A C 1
ATOM 789 O O . SER A 1 96 ? -1.296 -16.353 10.822 1.00 87.38 96 SER A O 1
ATOM 791 N N . PHE A 1 97 ? 0.922 -16.331 11.147 1.00 86.25 97 PHE A N 1
ATOM 792 C CA . PHE A 1 97 ? 0.988 -17.704 11.662 1.00 86.25 97 PHE A CA 1
ATOM 793 C C . PHE A 1 97 ? 0.523 -17.811 13.118 1.00 86.25 97 PHE A C 1
ATOM 795 O O . PHE A 1 97 ? 0.097 -18.878 13.549 1.00 86.25 97 PHE A O 1
ATOM 802 N N . PHE A 1 98 ? 0.596 -16.714 13.875 1.00 85.88 98 PHE A N 1
ATOM 803 C CA . PHE A 1 98 ? 0.245 -16.679 15.298 1.00 85.88 98 PHE A CA 1
ATOM 804 C C . PHE A 1 98 ? -1.095 -15.994 15.560 1.00 85.88 98 PHE A C 1
ATOM 806 O O . PHE A 1 98 ? -1.745 -16.263 16.567 1.00 85.88 98 PHE A O 1
ATOM 813 N N . VAL A 1 99 ? -1.513 -15.103 14.662 1.00 81.62 99 VAL A N 1
ATOM 814 C CA . VAL A 1 99 ? -2.785 -14.391 14.739 1.00 81.62 99 VAL A CA 1
ATOM 815 C C . VAL A 1 99 ? -3.627 -14.821 13.546 1.00 81.62 99 VAL A C 1
ATOM 817 O O . VAL A 1 99 ? -3.194 -14.597 12.419 1.00 81.62 99 VAL A O 1
ATOM 820 N N . PRO A 1 100 ? -4.815 -15.418 13.759 1.00 79.88 100 PRO A N 1
ATOM 821 C CA . PRO A 1 100 ? -5.690 -15.790 12.660 1.00 79.88 100 PRO A CA 1
ATOM 822 C C . PRO A 1 100 ? -5.959 -14.589 11.764 1.00 79.88 100 PRO A C 1
ATOM 824 O O . PRO A 1 100 ? -6.195 -13.486 12.257 1.00 79.88 100 PRO A O 1
ATOM 827 N N . GLU A 1 101 ? -5.994 -14.808 10.456 1.00 82.56 101 GLU A N 1
ATOM 828 C CA . GLU A 1 101 ? -6.333 -13.792 9.465 1.00 82.56 101 GLU A CA 1
ATOM 829 C C . GLU A 1 101 ? -7.420 -14.279 8.512 1.00 82.56 101 GLU A C 1
ATOM 831 O O . GLU A 1 101 ? -7.842 -15.437 8.496 1.00 82.56 101 GLU A O 1
ATOM 836 N N . THR A 1 102 ? -7.944 -13.345 7.734 1.00 86.06 102 THR A N 1
ATOM 837 C CA . THR A 1 102 ? -9.007 -13.620 6.776 1.00 86.06 102 THR A CA 1
ATOM 838 C C . THR A 1 102 ? -8.380 -14.210 5.515 1.00 86.06 102 THR A C 1
ATOM 840 O O . THR A 1 102 ? -7.255 -13.866 5.157 1.00 86.06 102 THR A O 1
ATOM 843 N N . ARG A 1 103 ? -9.091 -15.085 4.789 1.00 88.69 103 ARG A N 1
ATOM 844 C CA . ARG A 1 103 ? -8.547 -15.697 3.555 1.00 88.69 103 ARG A CA 1
ATOM 845 C C . ARG A 1 103 ? -8.061 -14.656 2.542 1.00 88.69 103 ARG A C 1
ATOM 847 O O . ARG A 1 103 ? -7.064 -14.881 1.869 1.00 88.69 103 ARG A O 1
ATOM 854 N N . ALA A 1 104 ? -8.751 -13.518 2.459 1.00 89.25 104 ALA A N 1
ATOM 855 C CA . ALA A 1 104 ? -8.354 -12.409 1.597 1.00 89.25 104 ALA A CA 1
ATOM 856 C C . ALA A 1 104 ? -6.983 -11.827 1.992 1.00 89.25 104 ALA A C 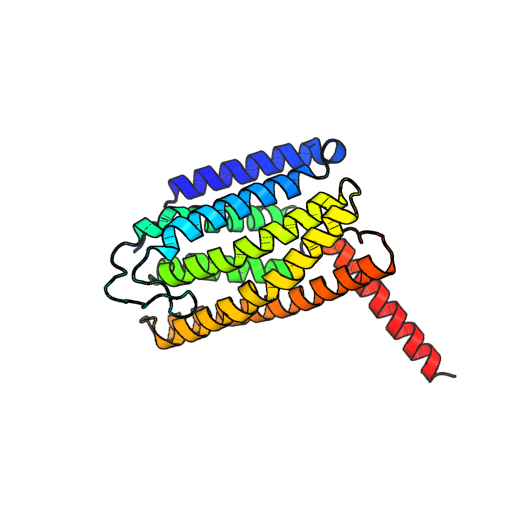1
ATOM 858 O O . ALA A 1 104 ? -6.183 -11.532 1.109 1.00 89.25 104 ALA A O 1
ATOM 859 N N . MET A 1 105 ? -6.691 -11.721 3.293 1.00 88.94 105 MET A N 1
ATOM 860 C CA . MET A 1 105 ? -5.401 -11.232 3.790 1.00 88.94 105 MET A CA 1
ATOM 861 C C . MET A 1 105 ? -4.265 -12.243 3.560 1.00 88.94 105 MET A C 1
ATOM 863 O O . MET A 1 105 ? -3.187 -11.859 3.118 1.00 88.94 105 MET A O 1
ATOM 867 N N . TYR A 1 106 ? -4.521 -13.548 3.715 1.00 90.12 106 TYR A N 1
ATOM 868 C CA . TYR A 1 106 ? -3.526 -14.571 3.361 1.00 90.12 106 TYR A CA 1
ATOM 869 C C . TYR A 1 106 ? -3.171 -14.551 1.869 1.00 90.12 106 TYR A C 1
ATOM 871 O O . TYR A 1 106 ? -1.993 -14.555 1.512 1.00 90.12 106 TYR A O 1
ATOM 879 N N . ILE A 1 107 ? -4.179 -14.491 0.988 1.00 93.25 107 ILE A N 1
ATOM 880 C CA . ILE A 1 107 ? -3.954 -14.376 -0.464 1.00 93.25 107 ILE A CA 1
ATOM 881 C C . ILE A 1 107 ? -3.150 -13.110 -0.765 1.00 93.25 107 ILE A C 1
ATOM 883 O O . ILE A 1 107 ? -2.223 -13.141 -1.571 1.00 93.25 107 ILE A O 1
ATOM 887 N N . HIS A 1 108 ? -3.467 -12.009 -0.088 1.00 94.69 108 HIS A N 1
ATOM 888 C CA . HIS A 1 108 ? -2.724 -10.770 -0.220 1.00 94.69 108 HIS A CA 1
ATOM 889 C C . HIS A 1 108 ? -1.255 -10.913 0.157 1.00 94.69 108 HIS A C 1
ATOM 891 O O . HIS A 1 108 ? -0.421 -10.515 -0.645 1.00 94.69 108 HIS A O 1
ATOM 897 N N . HIS A 1 109 ? -0.924 -11.523 1.298 1.00 94.06 109 HIS A N 1
ATOM 898 C CA . HIS A 1 109 ? 0.468 -11.732 1.700 1.00 94.06 109 HIS A CA 1
ATOM 899 C C . HIS A 1 109 ? 1.264 -12.504 0.648 1.00 94.06 109 HIS A C 1
ATOM 901 O O . HIS A 1 109 ? 2.352 -12.064 0.264 1.00 94.06 109 HIS A O 1
ATOM 907 N N . VAL A 1 110 ? 0.684 -13.578 0.102 1.00 95.25 110 VAL A N 1
ATOM 908 C CA . VAL A 1 110 ? 1.291 -14.346 -0.994 1.00 95.25 110 VAL A CA 1
ATOM 909 C C . VAL A 1 110 ? 1.510 -13.466 -2.226 1.00 95.25 110 VAL A C 1
ATOM 911 O O . VAL A 1 110 ? 2.613 -13.449 -2.774 1.00 95.25 110 VAL A O 1
ATOM 914 N N . VAL A 1 111 ? 0.500 -12.695 -2.641 1.00 97.38 111 VAL A N 1
ATOM 915 C CA . VAL A 1 111 ? 0.590 -11.799 -3.805 1.00 97.38 111 VAL A CA 1
ATOM 916 C C . VAL A 1 111 ? 1.641 -10.708 -3.591 1.00 97.38 111 VAL A C 1
ATOM 918 O O . VAL A 1 111 ? 2.486 -10.505 -4.458 1.00 97.38 111 VAL A O 1
ATOM 921 N N . THR A 1 112 ? 1.642 -10.029 -2.444 1.00 96.69 112 THR A N 1
ATOM 922 C CA . THR A 1 112 ? 2.573 -8.928 -2.158 1.00 96.69 112 THR A CA 1
ATOM 923 C C . THR A 1 112 ? 4.016 -9.393 -2.026 1.00 96.69 112 THR A C 1
ATOM 925 O O . THR A 1 112 ? 4.902 -8.746 -2.576 1.00 96.69 112 THR A O 1
ATOM 928 N N . LEU A 1 113 ? 4.275 -10.531 -1.370 1.00 96.50 113 LEU A N 1
ATOM 929 C CA . LEU A 1 113 ? 5.629 -11.086 -1.292 1.00 96.50 113 LEU A CA 1
ATOM 930 C C . LEU A 1 113 ? 6.114 -11.541 -2.669 1.00 96.50 113 LEU A C 1
ATOM 932 O O . LEU A 1 113 ? 7.259 -11.275 -3.026 1.00 96.50 113 LEU A O 1
ATOM 936 N N . SER A 1 114 ? 5.236 -12.159 -3.465 1.00 96.69 114 SER A N 1
ATOM 937 C CA . SER A 1 114 ? 5.558 -12.542 -4.845 1.00 96.69 114 SER A CA 1
ATOM 938 C C . SER A 1 114 ? 5.857 -11.323 -5.718 1.00 96.69 114 SER A C 1
ATOM 940 O O . SER A 1 114 ? 6.765 -11.377 -6.539 1.00 96.69 114 SER A O 1
ATOM 942 N N . LEU A 1 115 ? 5.137 -10.212 -5.527 1.00 96.56 115 LEU A N 1
ATOM 943 C CA . LEU A 1 115 ? 5.405 -8.959 -6.230 1.00 96.56 115 LEU A CA 1
ATOM 944 C C . LEU A 1 115 ? 6.749 -8.359 -5.826 1.00 96.56 115 LEU A C 1
ATOM 946 O O . LEU A 1 115 ? 7.525 -8.058 -6.719 1.00 96.56 115 LEU A O 1
ATOM 950 N N . ILE A 1 116 ? 7.043 -8.231 -4.526 1.00 95.25 116 ILE A N 1
ATOM 951 C CA . ILE A 1 116 ? 8.299 -7.639 -4.032 1.00 95.25 116 ILE A CA 1
ATOM 952 C C . ILE A 1 116 ? 9.508 -8.482 -4.458 1.00 95.25 116 ILE A C 1
ATOM 954 O O . ILE A 1 116 ? 10.482 -7.958 -4.990 1.00 95.25 116 ILE A O 1
ATOM 958 N N . LEU A 1 117 ? 9.465 -9.798 -4.240 1.00 93.81 117 LEU A N 1
ATOM 959 C CA . LEU A 1 117 ? 10.583 -10.678 -4.589 1.00 93.81 117 LEU A CA 1
ATOM 960 C C . LEU A 1 117 ? 10.696 -10.871 -6.106 1.00 93.81 117 LEU A C 1
ATOM 962 O O . LEU A 1 117 ? 11.801 -10.920 -6.642 1.00 93.81 117 LEU A O 1
ATOM 966 N N . GLY A 1 118 ? 9.566 -10.946 -6.811 1.00 92.06 118 GLY A N 1
ATOM 967 C CA . GLY A 1 118 ? 9.526 -11.100 -8.262 1.00 92.06 118 GLY A CA 1
ATOM 968 C C . GLY A 1 118 ? 10.006 -9.855 -9.004 1.00 92.06 118 GLY A C 1
ATOM 969 O O . GLY A 1 118 ? 10.806 -9.979 -9.931 1.00 92.06 118 GLY A O 1
ATOM 970 N N . SER A 1 119 ? 9.587 -8.655 -8.585 1.00 91.62 119 SER A N 1
ATOM 971 C CA . SER A 1 119 ? 10.103 -7.403 -9.153 1.00 91.62 119 SER A CA 1
ATOM 972 C C . SER A 1 119 ? 11.597 -7.264 -8.897 1.00 91.62 119 SER A C 1
ATOM 974 O O . SER A 1 119 ? 12.331 -6.874 -9.800 1.00 91.62 119 SER A O 1
ATOM 976 N N . ALA A 1 120 ? 12.060 -7.646 -7.706 1.00 90.25 120 ALA A N 1
ATOM 977 C CA . ALA A 1 120 ? 13.474 -7.663 -7.371 1.00 90.25 120 ALA A CA 1
ATOM 978 C C . ALA A 1 120 ? 14.282 -8.618 -8.261 1.00 90.25 120 ALA A C 1
ATOM 980 O O . ALA A 1 120 ? 15.332 -8.257 -8.790 1.00 90.25 120 ALA A O 1
ATOM 981 N N . TYR A 1 121 ? 13.772 -9.831 -8.464 1.00 89.06 121 TYR A N 1
ATOM 982 C CA . TYR A 1 121 ? 14.433 -10.849 -9.272 1.00 89.06 121 TYR A CA 1
ATOM 983 C C . TYR A 1 121 ? 14.505 -10.471 -10.760 1.00 89.06 121 TYR A C 1
ATOM 985 O O . TYR A 1 121 ? 15.523 -10.708 -11.409 1.00 89.06 121 TYR A O 1
ATOM 993 N N . HIS A 1 122 ? 13.448 -9.855 -11.296 1.00 86.56 122 HIS A N 1
ATOM 994 C CA . HIS A 1 122 ? 13.359 -9.483 -12.709 1.00 86.56 122 HIS A CA 1
ATOM 995 C C . HIS A 1 122 ? 13.887 -8.078 -13.039 1.00 86.56 122 HIS A C 1
ATOM 997 O O . HIS A 1 122 ? 13.834 -7.701 -14.206 1.00 86.56 122 HIS A O 1
ATOM 1003 N N . GLY A 1 123 ? 14.390 -7.314 -12.060 1.00 85.38 123 GLY A N 1
ATOM 1004 C CA . GLY A 1 123 ? 14.897 -5.950 -12.279 1.00 85.38 123 GLY A CA 1
ATOM 1005 C C . GLY A 1 123 ? 13.795 -4.904 -12.486 1.00 85.38 123 GLY A C 1
ATOM 1006 O O . GLY A 1 123 ? 14.014 -3.876 -13.113 1.00 85.38 123 GLY A O 1
ATOM 1007 N N . ALA A 1 124 ? 12.584 -5.164 -11.989 1.00 87.50 124 ALA A N 1
ATOM 1008 C CA . ALA A 1 124 ? 11.446 -4.248 -12.053 1.00 87.50 124 ALA A CA 1
ATOM 1009 C C . ALA A 1 124 ? 11.348 -3.355 -10.806 1.00 87.50 124 ALA A C 1
ATOM 1011 O O . ALA A 1 124 ? 10.237 -2.955 -10.424 1.00 87.50 124 ALA A O 1
ATOM 1012 N N . THR A 1 125 ? 12.463 -3.074 -10.115 1.00 89.56 125 THR A N 1
ATOM 1013 C CA . THR A 1 125 ? 12.372 -2.448 -8.794 1.00 89.56 125 THR A CA 1
ATOM 1014 C C . THR A 1 125 ? 11.903 -1.014 -8.835 1.00 89.56 125 THR A C 1
ATOM 1016 O O . THR A 1 125 ? 11.092 -0.661 -7.985 1.00 89.56 125 THR A O 1
ATOM 1019 N N . CYS A 1 126 ? 12.217 -0.276 -9.903 1.00 88.50 126 CYS A N 1
ATOM 1020 C CA . CYS A 1 126 ? 11.522 0.955 -10.293 1.00 88.50 126 CYS A CA 1
ATOM 1021 C C . CYS A 1 126 ? 10.014 0.916 -10.025 1.00 88.50 126 CYS A C 1
ATOM 1023 O O . CYS A 1 126 ? 9.473 1.680 -9.225 1.00 88.50 126 CYS A O 1
ATOM 1025 N N . MET A 1 127 ? 9.324 0.009 -10.723 1.00 90.75 127 MET A N 1
ATOM 1026 C CA . MET A 1 127 ? 7.868 -0.057 -10.702 1.00 90.75 127 MET A CA 1
ATOM 1027 C C . MET A 1 127 ? 7.382 -0.596 -9.368 1.00 90.75 127 MET A C 1
ATOM 1029 O O . MET A 1 127 ? 6.433 -0.055 -8.806 1.00 90.75 127 MET A O 1
ATOM 1033 N N . GLY A 1 128 ? 8.048 -1.612 -8.816 1.00 93.56 128 GLY A N 1
ATOM 1034 C CA . GLY A 1 128 ? 7.666 -2.140 -7.508 1.00 93.56 128 GLY A CA 1
ATOM 1035 C C . GLY A 1 128 ? 7.856 -1.134 -6.360 1.00 93.56 128 GLY A C 1
ATOM 1036 O O . GLY A 1 128 ? 7.071 -1.157 -5.418 1.00 93.56 128 GLY A O 1
ATOM 1037 N N . SER A 1 129 ? 8.789 -0.180 -6.453 1.00 94.69 129 SER A N 1
ATOM 1038 C CA . SER A 1 129 ? 8.888 0.926 -5.489 1.00 94.69 129 SER A CA 1
ATOM 1039 C C . SER A 1 129 ? 7.698 1.876 -5.571 1.00 94.69 129 SER A C 1
ATOM 1041 O O . SER A 1 129 ? 7.175 2.284 -4.537 1.00 94.69 129 SER A O 1
ATOM 1043 N N . PHE A 1 130 ? 7.215 2.191 -6.778 1.00 95.81 130 PHE A N 1
ATOM 1044 C CA . PHE A 1 130 ? 5.966 2.944 -6.923 1.00 95.81 130 PHE A CA 1
ATOM 1045 C C . PHE A 1 130 ? 4.762 2.153 -6.405 1.00 95.81 130 PHE A C 1
ATOM 1047 O O . PHE A 1 130 ? 3.861 2.751 -5.819 1.00 95.81 130 PHE A O 1
ATOM 1054 N N . VAL A 1 131 ? 4.752 0.821 -6.554 1.00 97.19 131 VAL A N 1
ATOM 1055 C CA . VAL A 1 131 ? 3.734 -0.031 -5.921 1.00 97.19 131 VAL A CA 1
ATOM 1056 C C . VAL A 1 131 ? 3.790 0.127 -4.399 1.00 97.19 131 VAL A C 1
ATOM 1058 O O . VAL A 1 131 ? 2.756 0.413 -3.807 1.00 97.19 131 VAL A O 1
ATOM 1061 N N . LEU A 1 132 ? 4.956 0.019 -3.757 1.00 97.44 132 LEU A N 1
ATOM 1062 C CA . LEU A 1 132 ? 5.090 0.215 -2.303 1.00 97.44 132 LEU A CA 1
ATOM 1063 C C . LEU A 1 132 ? 4.589 1.601 -1.858 1.00 97.44 132 LEU A C 1
ATOM 1065 O O . LEU A 1 132 ? 3.741 1.687 -0.966 1.00 97.44 132 LEU A O 1
ATOM 1069 N N . PHE A 1 133 ? 4.989 2.657 -2.571 1.00 97.81 133 PHE A N 1
ATOM 1070 C CA . PHE A 1 133 ? 4.553 4.028 -2.303 1.00 97.81 133 PHE A CA 1
ATOM 1071 C C . PHE A 1 133 ? 3.031 4.191 -2.308 1.00 97.81 133 PHE A C 1
ATOM 1073 O O . PHE A 1 133 ? 2.448 4.712 -1.354 1.00 97.81 133 PHE A O 1
ATOM 1080 N N . VAL A 1 134 ? 2.349 3.699 -3.350 1.00 98.06 134 VAL A N 1
ATOM 1081 C CA . VAL A 1 134 ? 0.886 3.841 -3.429 1.00 98.06 134 VAL A CA 1
ATOM 1082 C C . VAL A 1 134 ? 0.143 2.999 -2.388 1.00 98.06 134 VAL A C 1
ATOM 1084 O O . VAL A 1 134 ? -1.028 3.254 -2.108 1.00 98.06 134 VAL A O 1
ATOM 1087 N N . HIS A 1 135 ? 0.792 2.005 -1.783 1.00 97.06 135 HIS A N 1
ATOM 1088 C CA . HIS A 1 135 ? 0.192 1.240 -0.693 1.00 97.06 135 HIS A CA 1
ATOM 1089 C C . HIS A 1 135 ? 0.366 1.934 0.658 1.00 97.06 135 HIS A C 1
ATOM 1091 O O . HIS A 1 135 ? -0.602 1.976 1.422 1.00 97.06 135 HIS A O 1
ATOM 1097 N N . ASN A 1 136 ? 1.537 2.519 0.922 1.00 97.75 136 ASN A N 1
ATOM 1098 C CA . ASN A 1 136 ? 1.866 3.116 2.216 1.00 97.75 136 ASN A CA 1
ATOM 1099 C C . ASN A 1 136 ? 1.061 4.385 2.522 1.00 97.75 136 ASN A C 1
ATOM 1101 O O . ASN A 1 136 ? 0.584 4.545 3.645 1.00 97.75 136 ASN A O 1
ATOM 1105 N N . VAL A 1 137 ? 0.841 5.258 1.532 1.00 97.62 137 VAL A N 1
ATOM 1106 C CA . VAL A 1 137 ? 0.126 6.534 1.741 1.00 97.62 137 VAL A CA 1
ATOM 1107 C C . VAL A 1 137 ? -1.279 6.347 2.344 1.00 97.62 137 VAL A C 1
ATOM 1109 O O . VAL A 1 137 ? -1.550 6.920 3.403 1.00 97.62 137 VAL A O 1
ATOM 1112 N N . PRO A 1 138 ? -2.195 5.553 1.750 1.00 97.12 138 PRO A N 1
ATOM 1113 C CA . PRO A 1 138 ? -3.524 5.345 2.327 1.00 97.12 138 PRO A CA 1
ATOM 1114 C C . PRO A 1 138 ? -3.493 4.600 3.672 1.00 97.12 138 PRO A C 1
ATOM 1116 O O . PRO A 1 138 ? -4.379 4.806 4.507 1.00 97.12 138 PRO A O 1
ATOM 1119 N N . ASP A 1 139 ? -2.470 3.777 3.922 1.00 95.94 139 ASP A N 1
ATOM 1120 C CA . ASP A 1 139 ? -2.343 3.030 5.176 1.00 95.94 139 ASP A CA 1
ATOM 1121 C C . ASP A 1 139 ? -2.058 3.925 6.385 1.00 95.94 139 ASP A C 1
ATOM 1123 O O . ASP A 1 139 ? -2.473 3.584 7.496 1.00 95.94 139 ASP A O 1
ATOM 1127 N N . VAL A 1 140 ? -1.463 5.107 6.182 1.00 97.38 140 VAL A N 1
ATOM 1128 C CA . VAL A 1 140 ? -1.355 6.141 7.225 1.00 97.38 140 VAL A CA 1
ATOM 1129 C C . VAL A 1 140 ? -2.740 6.479 7.775 1.00 97.38 140 VAL A C 1
ATOM 1131 O O . VAL A 1 140 ? -2.955 6.463 8.988 1.00 97.38 140 VAL A O 1
ATOM 1134 N N . PHE A 1 141 ? -3.706 6.741 6.893 1.00 96.38 141 PHE A N 1
ATOM 1135 C CA . PHE A 1 141 ? -5.049 7.158 7.292 1.00 96.38 141 PHE A CA 1
ATOM 1136 C C . PHE A 1 141 ? -5.868 6.003 7.871 1.00 96.38 141 PHE A C 1
ATOM 1138 O O . PHE A 1 141 ? -6.607 6.202 8.833 1.00 96.38 141 PHE A O 1
ATOM 1145 N N . ILE A 1 142 ? -5.701 4.783 7.350 1.00 93.81 142 ILE A N 1
ATOM 1146 C CA . ILE A 1 142 ? -6.333 3.580 7.914 1.00 93.81 142 ILE A CA 1
ATOM 1147 C C . ILE A 1 142 ? -5.803 3.292 9.319 1.00 93.81 142 ILE A C 1
ATOM 1149 O O . ILE A 1 142 ? -6.585 3.011 10.231 1.00 93.81 142 ILE A O 1
ATOM 1153 N N . ALA A 1 143 ? -4.484 3.360 9.513 1.00 93.69 143 ALA A N 1
ATOM 1154 C CA . ALA A 1 143 ? -3.868 3.176 10.820 1.00 93.69 143 ALA A CA 1
ATOM 1155 C C . ALA A 1 143 ? -4.311 4.275 11.793 1.00 93.69 143 ALA A C 1
ATOM 1157 O O . ALA A 1 143 ? -4.640 3.972 12.940 1.00 93.69 143 ALA A O 1
ATOM 1158 N N . LEU A 1 144 ? -4.415 5.521 11.323 1.00 93.06 144 LEU A N 1
ATOM 1159 C CA . LEU A 1 144 ? -4.890 6.642 12.127 1.00 93.06 144 LEU A CA 1
ATOM 1160 C C . LEU A 1 144 ? -6.355 6.466 12.548 1.00 93.06 144 LEU A C 1
ATOM 1162 O O . LEU A 1 144 ? -6.663 6.644 13.724 1.00 93.06 144 LEU A O 1
ATOM 1166 N N . ALA A 1 145 ? -7.229 6.030 11.636 1.00 91.50 145 ALA A N 1
ATOM 1167 C CA . ALA A 1 145 ? -8.625 5.726 11.947 1.00 91.50 145 ALA A CA 1
ATOM 1168 C C . ALA A 1 145 ? -8.745 4.592 12.968 1.00 91.50 145 ALA A C 1
ATOM 1170 O O . ALA A 1 145 ? -9.507 4.680 13.925 1.00 91.50 145 ALA A O 1
ATOM 1171 N N . LYS A 1 146 ? -7.946 3.530 12.833 1.00 89.50 146 LYS A N 1
ATOM 1172 C CA . LYS A 1 146 ? -7.910 2.454 13.832 1.00 89.50 146 LYS A CA 1
ATOM 1173 C C . LYS A 1 146 ? -7.372 2.946 15.179 1.00 89.50 146 LYS A C 1
ATOM 1175 O O . LYS A 1 146 ? -7.902 2.549 16.212 1.00 89.50 146 LYS A O 1
ATOM 1180 N N . ALA A 1 147 ? -6.367 3.821 15.198 1.00 89.81 147 ALA A N 1
ATOM 1181 C CA . ALA A 1 147 ? -5.848 4.404 16.434 1.00 89.81 147 ALA A CA 1
ATOM 1182 C C . ALA A 1 147 ? -6.913 5.253 17.145 1.00 89.81 147 ALA A C 1
ATOM 1184 O O . ALA A 1 147 ? -7.131 5.067 18.340 1.00 89.81 147 ALA A O 1
ATOM 1185 N N . SER A 1 148 ? -7.621 6.118 16.412 1.00 88.75 148 SER A N 1
ATOM 1186 C CA . SER A 1 148 ? -8.622 7.034 16.973 1.00 88.75 148 SER A CA 1
ATOM 1187 C C . SER A 1 148 ? -9.829 6.336 17.590 1.00 88.75 148 SER A C 1
ATOM 1189 O O . SER A 1 148 ? -10.375 6.829 18.576 1.00 88.75 148 SER A O 1
ATOM 1191 N N . THR A 1 149 ? -10.193 5.153 17.087 1.00 85.31 149 THR A N 1
ATOM 1192 C CA . THR A 1 149 ? -11.247 4.331 17.708 1.00 85.31 149 THR A CA 1
ATOM 1193 C C . THR A 1 149 ? -10.877 3.797 19.092 1.00 85.31 149 THR A C 1
ATOM 1195 O O . THR A 1 149 ? -11.766 3.447 19.860 1.00 85.31 149 THR A O 1
ATOM 1198 N N . LYS A 1 150 ? -9.585 3.735 19.445 1.00 84.75 150 LYS A N 1
ATOM 1199 C CA . LYS A 1 150 ? -9.122 3.161 20.721 1.00 84.75 150 LYS A CA 1
ATOM 1200 C C . LYS A 1 150 ? -9.028 4.174 21.867 1.00 84.75 150 LYS A C 1
ATOM 1202 O O . LYS A 1 150 ? -8.878 3.752 23.006 1.00 84.75 150 LYS A O 1
ATOM 1207 N N . PHE A 1 151 ? -9.138 5.473 21.591 1.00 80.50 151 PHE A N 1
ATOM 1208 C CA . PHE A 1 151 ? -9.236 6.529 22.613 1.00 80.50 151 PHE A CA 1
ATOM 1209 C C . PHE A 1 151 ? -10.536 7.350 22.493 1.00 80.50 151 PHE A C 1
ATOM 1211 O O . PHE A 1 151 ? -10.599 8.485 22.952 1.00 80.50 151 PHE A O 1
ATOM 1218 N N . ASP A 1 152 ? -11.559 6.762 21.857 1.00 77.25 152 ASP A N 1
ATOM 1219 C CA . ASP A 1 152 ? -12.939 7.264 21.740 1.00 77.25 152 ASP A CA 1
ATOM 1220 C C . ASP A 1 152 ? -13.095 8.687 21.167 1.00 77.25 152 ASP A C 1
ATOM 1222 O O . ASP A 1 152 ? -14.015 9.439 21.490 1.00 77.25 152 ASP A O 1
ATOM 1226 N N . SER A 1 153 ? -12.203 9.087 20.254 1.00 84.25 153 SER A N 1
ATOM 1227 C CA . SER A 1 153 ? -12.356 10.373 19.576 1.00 84.25 153 SER A CA 1
ATOM 1228 C C . SER A 1 153 ? -13.117 10.239 18.260 1.00 84.25 153 SER A C 1
ATOM 1230 O O . SER A 1 153 ? -12.563 9.861 17.219 1.00 84.25 153 SER A O 1
ATOM 1232 N N . LYS A 1 154 ? -14.403 10.611 18.283 1.00 84.75 154 LYS A N 1
ATOM 1233 C CA . LYS A 1 154 ? -15.281 10.581 17.099 1.00 84.75 154 LYS A CA 1
ATOM 1234 C C . LYS A 1 154 ? -14.822 11.534 15.998 1.00 84.75 154 LYS A C 1
ATOM 1236 O O . LYS A 1 154 ? -14.858 11.159 14.830 1.00 84.75 154 LYS A O 1
ATOM 1241 N N . ILE A 1 155 ? -14.343 12.727 16.361 1.00 88.19 155 ILE A N 1
ATOM 1242 C CA . ILE A 1 155 ? -13.860 13.736 15.403 1.00 88.19 155 ILE A CA 1
ATOM 1243 C C . ILE A 1 155 ? -12.642 13.200 14.646 1.00 88.19 155 ILE A C 1
ATOM 1245 O O . ILE A 1 155 ? -12.640 13.189 13.416 1.00 88.19 155 ILE A O 1
ATOM 1249 N N . PHE A 1 156 ? -11.638 12.688 15.366 1.00 88.56 156 PHE A N 1
ATOM 1250 C CA . PHE A 1 156 ? -10.439 12.127 14.740 1.00 88.56 156 PHE A CA 1
ATOM 1251 C C . PHE A 1 156 ? -10.753 10.875 13.915 1.00 88.56 156 PHE A C 1
ATOM 1253 O O . PHE A 1 156 ? -10.213 10.726 12.820 1.00 88.56 156 PHE A O 1
ATOM 1260 N N . THR A 1 157 ? -11.667 10.018 14.379 1.00 89.44 157 THR A N 1
ATOM 1261 C CA . THR A 1 157 ? -12.115 8.831 13.628 1.00 89.44 157 THR A CA 1
ATOM 1262 C C . THR A 1 157 ? -12.836 9.206 12.341 1.00 89.44 157 THR A C 1
ATOM 1264 O O . THR A 1 157 ? -12.561 8.637 11.287 1.00 89.44 157 THR A O 1
ATOM 1267 N N . TYR A 1 158 ? -13.717 10.202 12.392 1.00 90.25 158 TYR A N 1
ATOM 1268 C CA . TYR A 1 158 ? -14.431 10.676 11.214 1.00 90.25 158 TYR A CA 1
ATOM 1269 C C . TYR A 1 158 ? -13.480 11.320 10.197 1.00 90.25 158 TYR A C 1
ATOM 1271 O O . TYR A 1 158 ? -13.513 10.971 9.018 1.00 90.25 158 TYR A O 1
ATOM 1279 N N . ALA A 1 159 ? -12.591 12.209 10.655 1.00 93.69 159 ALA A N 1
ATOM 1280 C CA . ALA A 1 159 ? -11.630 12.899 9.797 1.00 93.69 159 ALA A CA 1
ATOM 1281 C C . ALA A 1 159 ? -10.660 11.920 9.115 1.00 93.69 159 ALA A C 1
ATOM 1283 O O . ALA A 1 159 ? -10.514 11.939 7.893 1.00 93.69 159 ALA A O 1
ATOM 1284 N N . SER A 1 160 ? -10.043 11.017 9.882 1.00 93.69 160 SER A N 1
ATOM 1285 C CA . SER A 1 160 ? -9.148 9.988 9.334 1.00 93.69 160 SER A CA 1
ATOM 1286 C C . SER A 1 160 ? -9.879 8.989 8.432 1.00 93.69 160 SER A C 1
ATOM 1288 O O . SER A 1 160 ? -9.337 8.597 7.401 1.00 93.69 160 SER A O 1
ATOM 1290 N N . GLY A 1 161 ? -11.131 8.639 8.748 1.00 93.19 161 GLY A N 1
ATOM 1291 C CA . GLY A 1 161 ? -11.985 7.813 7.896 1.00 93.19 161 GLY A CA 1
ATOM 1292 C C . GLY A 1 161 ? -12.277 8.450 6.533 1.00 93.19 161 GLY A C 1
ATOM 1293 O O . GLY A 1 161 ? -12.191 7.765 5.516 1.00 93.19 161 GLY A O 1
ATOM 1294 N N . ILE A 1 162 ? -12.551 9.761 6.484 1.00 95.62 162 ILE A N 1
ATOM 1295 C CA . ILE A 1 162 ? -12.702 10.501 5.218 1.00 95.62 162 ILE A CA 1
ATOM 1296 C C . ILE A 1 162 ? -11.391 10.499 4.434 1.00 95.62 162 ILE A C 1
ATOM 1298 O O . ILE A 1 162 ? -11.394 10.194 3.242 1.00 95.62 162 ILE A O 1
ATOM 1302 N N . LEU A 1 163 ? -10.268 10.802 5.092 1.00 96.69 163 LEU A N 1
ATOM 1303 C CA . LEU A 1 163 ? -8.958 10.798 4.440 1.00 96.69 163 LEU A CA 1
ATOM 1304 C C . LEU A 1 163 ? -8.630 9.418 3.857 1.00 96.69 163 LEU A C 1
ATOM 1306 O O . LEU A 1 163 ? -8.162 9.329 2.722 1.00 96.69 163 LEU A O 1
ATOM 1310 N N . ALA A 1 164 ? -8.946 8.338 4.572 1.00 95.38 164 ALA A N 1
ATOM 1311 C CA . ALA A 1 164 ? -8.804 6.976 4.070 1.00 95.38 164 ALA A CA 1
ATOM 1312 C C . ALA A 1 164 ? -9.732 6.699 2.872 1.00 95.38 164 ALA A C 1
ATOM 1314 O O . ALA A 1 164 ? -9.287 6.149 1.868 1.00 95.38 164 ALA A O 1
ATOM 1315 N N . LEU A 1 165 ? -11.000 7.118 2.932 1.00 95.75 165 LEU A N 1
ATOM 1316 C CA . LEU A 1 165 ? -11.967 6.930 1.842 1.00 95.75 165 LEU A CA 1
ATOM 1317 C C . LEU A 1 165 ? -11.598 7.661 0.551 1.00 95.75 165 LEU A C 1
ATOM 1319 O O . LEU A 1 165 ? -11.920 7.166 -0.530 1.00 95.75 165 LEU A O 1
ATOM 1323 N N . VAL A 1 166 ? -10.968 8.830 0.665 1.00 97.69 166 VAL A N 1
ATOM 1324 C CA . VAL A 1 166 ? -10.537 9.639 -0.481 1.00 97.69 166 VAL A CA 1
ATOM 1325 C C . VAL A 1 166 ? -9.201 9.141 -1.025 1.00 97.69 166 VAL A C 1
ATOM 1327 O O . VAL A 1 166 ? -9.060 8.953 -2.231 1.00 97.69 166 VAL A O 1
ATOM 1330 N N . SER A 1 167 ? -8.224 8.883 -0.153 1.00 97.75 167 SER A N 1
ATOM 1331 C CA . SER A 1 167 ? -6.890 8.437 -0.575 1.00 97.75 167 SER A CA 1
ATOM 1332 C C . SER A 1 167 ? -6.899 7.029 -1.177 1.00 97.75 167 SER A C 1
ATOM 1334 O O . SER A 1 167 ? -6.220 6.792 -2.173 1.00 97.75 167 SER A O 1
ATOM 1336 N N . TRP A 1 168 ? -7.690 6.095 -0.640 1.00 97.62 168 TRP A N 1
ATOM 1337 C CA . TRP A 1 168 ? -7.705 4.704 -1.101 1.00 97.62 168 TRP A CA 1
ATOM 1338 C C . TRP A 1 168 ? -7.967 4.536 -2.609 1.00 97.62 168 TRP A C 1
ATOM 1340 O O . TRP A 1 168 ? -7.148 3.895 -3.268 1.00 97.62 168 TRP A O 1
ATOM 1350 N N . PRO A 1 169 ? -9.047 5.082 -3.206 1.00 97.62 169 PRO A N 1
ATOM 1351 C CA . PRO A 1 169 ? -9.305 4.913 -4.634 1.00 97.62 169 PRO A CA 1
ATOM 1352 C C . PRO A 1 169 ? -8.263 5.627 -5.504 1.00 97.62 169 PRO A C 1
ATOM 1354 O O . PRO A 1 169 ? -7.908 5.114 -6.562 1.00 97.62 169 PRO A O 1
ATOM 1357 N N . ILE A 1 170 ? -7.722 6.763 -5.056 1.00 97.94 170 ILE A N 1
ATOM 1358 C CA . ILE A 1 170 ? -6.680 7.497 -5.787 1.00 97.94 170 ILE A CA 1
ATOM 1359 C C . ILE A 1 170 ? -5.399 6.658 -5.867 1.00 97.94 170 ILE A C 1
ATOM 1361 O O . ILE A 1 170 ? -4.860 6.423 -6.947 1.00 97.94 170 ILE A O 1
ATOM 1365 N N . PHE A 1 171 ? -4.923 6.156 -4.731 1.00 98.06 171 PHE A N 1
ATOM 1366 C CA . PHE A 1 171 ? -3.648 5.452 -4.681 1.00 98.06 171 PHE A CA 1
ATOM 1367 C C . PHE A 1 171 ? -3.756 3.986 -5.106 1.00 98.06 171 PHE A C 1
ATOM 1369 O O . PHE A 1 171 ? -2.998 3.523 -5.959 1.00 98.06 171 PHE A O 1
ATOM 1376 N N . ARG A 1 172 ? -4.735 3.250 -4.578 1.00 97.31 172 ARG A N 1
ATOM 1377 C CA . ARG A 1 172 ? -4.811 1.794 -4.758 1.00 97.31 172 ARG A CA 1
ATOM 1378 C C . ARG A 1 172 ? -5.650 1.335 -5.941 1.00 97.31 172 ARG A C 1
ATOM 1380 O O . ARG A 1 172 ? -5.554 0.168 -6.304 1.00 97.31 172 ARG A O 1
ATOM 1387 N N . LEU A 1 173 ? -6.464 2.211 -6.536 1.00 97.12 173 LEU A N 1
ATOM 1388 C CA . LEU A 1 173 ? -7.218 1.884 -7.750 1.00 97.12 173 LEU A CA 1
ATOM 1389 C C . LEU A 1 173 ? -6.667 2.639 -8.958 1.00 97.12 173 LEU A C 1
ATOM 1391 O O . LEU A 1 173 ? -6.231 2.008 -9.917 1.00 97.12 173 LEU A O 1
ATOM 1395 N N . TYR A 1 174 ? -6.631 3.973 -8.895 1.00 97.75 174 TYR A N 1
ATOM 1396 C CA . TYR A 1 174 ? -6.167 4.794 -10.010 1.00 97.75 174 TYR A CA 1
ATOM 1397 C C . TYR A 1 174 ? -4.664 4.616 -10.257 1.00 97.75 174 TYR A C 1
ATOM 1399 O O . TYR A 1 174 ? -4.296 4.104 -11.315 1.00 97.75 174 TYR A O 1
ATOM 1407 N N . PHE A 1 175 ? -3.790 4.962 -9.303 1.00 98.00 175 PHE A N 1
ATOM 1408 C CA . PHE A 1 175 ? -2.345 4.860 -9.537 1.00 98.00 175 PHE A CA 1
ATOM 1409 C C . PHE A 1 175 ? -1.880 3.414 -9.717 1.00 98.00 175 PHE A C 1
ATOM 1411 O O . PHE A 1 175 ? -1.137 3.141 -10.654 1.00 98.00 175 PHE A O 1
ATOM 1418 N N . LEU A 1 176 ? -2.357 2.468 -8.900 1.00 97.50 176 LEU A N 1
ATOM 1419 C CA . LEU A 1 176 ? -2.011 1.052 -9.074 1.00 97.50 176 LEU A CA 1
ATOM 1420 C C . LEU A 1 176 ? -2.433 0.504 -10.449 1.00 97.50 176 LEU A C 1
ATOM 1422 O O . LEU A 1 176 ? -1.657 -0.206 -11.088 1.00 97.50 176 LEU A O 1
ATOM 1426 N N . GLY A 1 177 ? -3.632 0.855 -10.929 1.00 97.50 177 GLY A N 1
ATOM 1427 C CA . GLY A 1 177 ? -4.096 0.469 -12.262 1.00 97.50 177 GLY A CA 1
ATOM 1428 C C . GLY A 1 177 ? -3.209 1.039 -13.372 1.00 97.50 177 GLY A C 1
ATOM 1429 O O . GLY A 1 177 ? -2.823 0.312 -14.287 1.00 97.50 177 GLY A O 1
ATOM 1430 N N . HIS A 1 178 ? -2.808 2.307 -13.250 1.00 97.12 178 HIS A N 1
ATOM 1431 C CA . HIS A 1 178 ? -1.875 2.929 -14.190 1.00 97.12 178 HIS A CA 1
ATOM 1432 C C . HIS A 1 178 ? -0.488 2.287 -14.131 1.00 97.12 178 HIS A C 1
ATOM 1434 O O . HIS A 1 178 ? 0.086 2.042 -15.184 1.00 97.12 178 HIS A O 1
ATOM 1440 N N . ILE A 1 179 ? 0.025 1.929 -12.948 1.00 96.19 179 ILE A N 1
ATOM 1441 C CA . ILE A 1 179 ? 1.292 1.194 -12.810 1.00 96.19 179 ILE A CA 1
ATOM 1442 C C . ILE A 1 179 ? 1.214 -0.159 -13.527 1.00 96.19 179 ILE A C 1
ATOM 1444 O O . ILE A 1 179 ? 2.154 -0.519 -14.234 1.00 96.19 179 ILE A O 1
ATOM 1448 N N . ALA A 1 180 ? 0.108 -0.898 -13.396 1.00 96.50 180 ALA A N 1
ATOM 1449 C CA . ALA A 1 180 ? -0.062 -2.191 -14.062 1.00 96.50 180 ALA A CA 1
ATOM 1450 C C . ALA A 1 180 ? -0.048 -2.061 -15.594 1.00 96.50 180 ALA A C 1
ATOM 1452 O O . ALA A 1 180 ? 0.701 -2.771 -16.267 1.00 96.50 180 ALA A O 1
ATOM 1453 N N . ILE A 1 181 ? -0.822 -1.114 -16.136 1.00 96.25 181 ILE A N 1
ATOM 1454 C CA . ILE A 1 181 ? -0.863 -0.820 -17.577 1.00 96.25 181 ILE A CA 1
ATOM 1455 C C . ILE A 1 181 ? 0.512 -0.353 -18.060 1.00 96.25 181 ILE A C 1
ATOM 1457 O O . ILE A 1 181 ? 1.035 -0.846 -19.055 1.00 96.25 181 ILE A O 1
ATOM 1461 N N . PHE A 1 182 ? 1.124 0.577 -17.336 1.00 94.00 182 PHE A N 1
ATOM 1462 C CA . PHE A 1 182 ? 2.407 1.154 -17.701 1.00 94.00 182 PHE A CA 1
ATOM 1463 C C . PHE A 1 182 ? 3.522 0.111 -17.714 1.00 94.00 182 PHE A C 1
ATOM 1465 O O . PHE A 1 182 ? 4.308 0.068 -18.657 1.00 94.00 182 PHE A O 1
ATOM 1472 N N . THR A 1 183 ? 3.549 -0.769 -16.713 1.00 92.25 183 THR A N 1
ATOM 1473 C CA . THR A 1 183 ? 4.502 -1.880 -16.646 1.00 92.25 183 THR A CA 1
ATOM 1474 C C . THR A 1 183 ? 4.336 -2.812 -17.841 1.00 92.25 183 THR A C 1
ATOM 1476 O O . THR A 1 183 ? 5.331 -3.208 -18.435 1.00 92.25 183 THR A O 1
ATOM 1479 N N . TYR A 1 184 ? 3.099 -3.132 -18.233 1.00 93.69 184 TYR A N 1
ATOM 1480 C CA . TYR A 1 184 ? 2.839 -4.007 -19.378 1.00 93.69 184 TYR A CA 1
ATOM 1481 C C . TYR A 1 184 ? 3.452 -3.481 -20.685 1.00 93.69 184 TYR A C 1
ATOM 1483 O O . TYR A 1 184 ? 3.981 -4.267 -21.465 1.00 93.69 184 TYR A O 1
ATOM 1491 N N . TYR A 1 185 ? 3.398 -2.166 -20.915 1.00 91.81 185 TYR A N 1
ATOM 1492 C CA . TYR A 1 185 ? 3.893 -1.565 -22.156 1.00 91.81 185 TYR A CA 1
ATOM 1493 C C . TYR A 1 185 ? 5.376 -1.178 -22.127 1.00 91.81 185 TYR A C 1
ATOM 1495 O O . TYR A 1 185 ? 6.015 -1.209 -23.174 1.00 91.81 185 TYR A O 1
ATOM 1503 N N . ASN A 1 186 ? 5.919 -0.808 -20.964 1.00 88.25 186 ASN A N 1
ATOM 1504 C CA . ASN A 1 186 ? 7.245 -0.183 -20.876 1.00 88.25 186 ASN A CA 1
ATOM 1505 C C . ASN A 1 186 ? 8.308 -1.065 -20.207 1.00 88.25 186 ASN A C 1
ATOM 1507 O O . ASN A 1 186 ? 9.493 -0.760 -20.294 1.00 88.25 186 ASN A O 1
ATOM 1511 N N . PHE A 1 187 ? 7.921 -2.142 -19.517 1.00 85.12 187 PHE A N 1
ATOM 1512 C CA . PHE A 1 187 ? 8.888 -3.001 -18.841 1.00 85.12 187 PHE A CA 1
ATOM 1513 C C . PHE A 1 187 ? 9.318 -4.175 -19.725 1.00 85.12 187 PHE A C 1
ATOM 1515 O O . PHE A 1 187 ? 8.523 -5.056 -20.061 1.00 85.12 187 PHE A O 1
ATOM 1522 N N . HIS A 1 188 ? 10.604 -4.211 -20.068 1.00 85.00 188 HIS A N 1
ATOM 1523 C CA . HIS A 1 188 ? 11.176 -5.245 -20.922 1.00 85.00 188 HIS A CA 1
ATOM 1524 C C . HIS A 1 188 ? 11.742 -6.398 -20.084 1.00 85.00 188 HIS A C 1
ATOM 1526 O O . HIS A 1 188 ? 12.786 -6.293 -19.451 1.00 85.00 188 HIS A O 1
ATOM 1532 N N . THR A 1 189 ? 11.045 -7.531 -20.097 1.00 86.19 189 THR A N 1
ATOM 1533 C CA . THR A 1 189 ? 11.504 -8.804 -19.526 1.00 86.19 189 THR A CA 1
ATOM 1534 C C . THR A 1 189 ? 10.960 -9.962 -20.366 1.00 86.19 189 THR A C 1
ATOM 1536 O O . THR A 1 189 ? 10.345 -9.749 -21.412 1.00 86.19 189 THR A O 1
ATOM 1539 N N . THR A 1 190 ? 11.164 -11.208 -19.936 1.00 90.31 190 THR A N 1
ATOM 1540 C CA . THR A 1 190 ? 10.581 -12.356 -20.641 1.00 90.31 190 THR A CA 1
ATOM 1541 C C . THR A 1 190 ? 9.046 -12.254 -20.667 1.00 90.31 190 THR A C 1
ATOM 1543 O O . THR A 1 190 ? 8.439 -11.886 -19.655 1.00 90.31 190 THR A O 1
ATOM 1546 N N . PRO A 1 191 ? 8.370 -12.637 -21.768 1.00 91.75 191 PRO A N 1
ATOM 1547 C CA . PRO A 1 191 ? 6.910 -12.554 -21.847 1.00 91.75 191 PRO A CA 1
ATOM 1548 C C . PRO A 1 191 ? 6.186 -13.316 -20.729 1.00 91.75 191 PRO A C 1
ATOM 1550 O O . PRO A 1 191 ? 5.113 -12.908 -20.290 1.00 91.75 191 PRO A O 1
ATOM 1553 N N . ALA A 1 192 ? 6.762 -14.426 -20.257 1.00 92.56 192 ALA A N 1
ATOM 1554 C CA . ALA A 1 192 ? 6.215 -15.191 -19.142 1.00 92.56 192 ALA A CA 1
ATOM 1555 C C . ALA A 1 192 ? 6.296 -14.410 -17.819 1.00 92.56 192 ALA A C 1
ATOM 1557 O O . ALA A 1 192 ? 5.277 -14.270 -17.145 1.00 92.56 192 ALA A O 1
ATOM 1558 N N . ALA A 1 193 ? 7.466 -13.854 -17.487 1.00 90.94 193 ALA A N 1
ATOM 1559 C CA . ALA A 1 193 ? 7.654 -13.051 -16.278 1.00 90.94 193 ALA A CA 1
ATOM 1560 C C . ALA A 1 193 ? 6.751 -11.810 -16.271 1.00 90.94 193 ALA A C 1
ATOM 1562 O O . ALA A 1 193 ? 6.101 -11.530 -15.265 1.00 90.94 193 ALA A O 1
ATOM 1563 N N . LEU A 1 194 ? 6.637 -11.121 -17.412 1.00 92.62 194 LEU A N 1
ATOM 1564 C CA . LEU A 1 194 ? 5.770 -9.951 -17.551 1.00 92.62 194 LEU A CA 1
ATOM 1565 C C . LEU A 1 194 ? 4.300 -10.301 -17.280 1.00 92.62 194 LEU A C 1
ATOM 1567 O O . LEU A 1 194 ? 3.637 -9.614 -16.504 1.00 92.62 194 LEU A O 1
ATOM 1571 N N . ARG A 1 195 ? 3.796 -11.396 -17.870 1.00 94.06 195 ARG A N 1
ATOM 1572 C CA . ARG A 1 195 ? 2.415 -11.857 -17.645 1.00 94.06 195 ARG A CA 1
ATOM 1573 C C . ARG A 1 195 ? 2.155 -12.219 -16.187 1.00 94.06 195 ARG A C 1
ATOM 1575 O O . ARG A 1 195 ? 1.098 -11.871 -15.668 1.00 94.06 195 ARG A O 1
ATOM 1582 N N . VAL A 1 196 ? 3.097 -12.897 -15.531 1.00 95.25 196 VAL A N 1
ATOM 1583 C CA . VAL A 1 196 ? 2.974 -13.241 -14.106 1.00 95.25 196 VAL A CA 1
ATOM 1584 C C . VAL A 1 196 ? 2.951 -11.974 -13.254 1.00 95.25 196 VAL A C 1
ATOM 1586 O O . VAL A 1 196 ? 2.052 -11.815 -12.433 1.00 95.25 196 VAL A O 1
ATOM 1589 N N . TYR A 1 197 ? 3.881 -11.045 -13.479 1.00 94.19 197 TYR A N 1
ATOM 1590 C CA . TYR A 1 197 ? 3.978 -9.816 -12.694 1.00 94.19 197 TYR A CA 1
ATOM 1591 C C . TYR A 1 197 ? 2.739 -8.923 -12.850 1.00 94.19 197 TYR A C 1
ATOM 1593 O O . TYR A 1 197 ? 2.127 -8.530 -11.857 1.00 94.19 197 TYR A O 1
ATOM 1601 N N . VAL A 1 198 ? 2.295 -8.672 -14.086 1.00 95.88 198 VAL A N 1
ATOM 1602 C CA . VAL A 1 198 ? 1.064 -7.908 -14.351 1.00 95.88 198 VAL A CA 1
ATOM 1603 C C . VAL A 1 198 ? -0.166 -8.646 -13.812 1.00 95.88 198 VAL A C 1
ATOM 1605 O O . VAL A 1 198 ? -1.036 -8.021 -13.211 1.00 95.88 198 VAL A O 1
ATOM 1608 N N . GLY A 1 199 ? -0.220 -9.976 -13.935 1.00 97.00 199 GLY A N 1
ATOM 1609 C CA . GLY A 1 199 ? -1.284 -10.795 -13.352 1.00 97.00 199 GLY A CA 1
ATOM 1610 C C . GLY A 1 199 ? -1.382 -10.652 -11.830 1.00 97.00 199 GLY A C 1
ATOM 1611 O O . GLY A 1 199 ? -2.482 -10.499 -11.297 1.00 97.00 199 GLY A O 1
ATOM 1612 N N . LEU A 1 200 ? -0.245 -10.623 -11.129 1.00 97.75 200 LEU A N 1
ATOM 1613 C CA . LEU A 1 200 ? -0.187 -10.362 -9.689 1.00 97.75 200 LEU A CA 1
ATOM 1614 C C . LEU A 1 200 ? -0.647 -8.936 -9.340 1.00 97.75 200 LEU A C 1
ATOM 1616 O O . LEU A 1 200 ? -1.390 -8.769 -8.373 1.00 97.75 200 LEU A O 1
ATOM 1620 N N . LEU A 1 201 ? -0.284 -7.919 -10.133 1.00 97.62 201 LEU A N 1
ATOM 1621 C CA . LEU A 1 201 ? -0.790 -6.548 -9.954 1.00 97.62 201 LEU A CA 1
ATOM 1622 C C . LEU A 1 201 ? -2.313 -6.471 -10.146 1.00 97.62 201 LEU A C 1
ATOM 1624 O O . LEU A 1 201 ? -2.998 -5.805 -9.370 1.00 97.62 201 LEU A O 1
ATOM 1628 N N . CYS A 1 202 ? -2.869 -7.187 -11.127 1.00 97.75 202 CYS A N 1
ATOM 1629 C CA . CYS A 1 202 ? -4.316 -7.278 -11.330 1.00 97.75 202 CYS A CA 1
ATOM 1630 C C . CYS A 1 202 ? -5.020 -8.005 -10.174 1.00 97.75 202 CYS A C 1
ATOM 1632 O O . CYS A 1 202 ? -6.068 -7.550 -9.713 1.00 97.75 202 CYS A O 1
ATOM 1634 N N . ALA A 1 203 ? -4.446 -9.103 -9.670 1.00 97.94 203 ALA A N 1
ATOM 1635 C CA . ALA A 1 203 ? -4.961 -9.794 -8.487 1.00 97.94 203 ALA A CA 1
ATOM 1636 C C . ALA A 1 203 ? -4.961 -8.866 -7.262 1.00 97.94 203 ALA A C 1
ATOM 1638 O O . ALA A 1 203 ? -5.944 -8.802 -6.518 1.00 97.94 203 ALA A O 1
ATOM 1639 N N . LEU A 1 204 ? -3.891 -8.086 -7.095 1.00 97.69 204 LEU A N 1
ATOM 1640 C CA . LEU A 1 204 ? -3.788 -7.081 -6.049 1.00 97.69 204 LEU A CA 1
ATOM 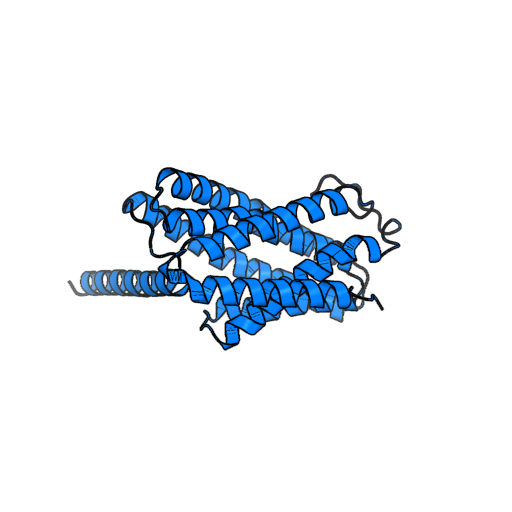1641 C C . LEU A 1 204 ? -4.858 -5.991 -6.216 1.00 97.69 204 LEU A C 1
ATOM 1643 O O . LEU A 1 204 ? -5.529 -5.648 -5.247 1.00 97.69 204 LEU A O 1
ATOM 1647 N N . LEU A 1 205 ? -5.092 -5.488 -7.430 1.00 97.94 205 LEU A N 1
ATOM 1648 C CA . LEU A 1 205 ? -6.144 -4.507 -7.717 1.00 97.94 205 LEU A CA 1
ATOM 1649 C C . LEU A 1 205 ? -7.552 -5.040 -7.382 1.00 97.94 205 LEU A C 1
ATOM 1651 O O . LEU A 1 205 ? -8.366 -4.323 -6.797 1.00 97.94 205 LEU A O 1
ATOM 1655 N N . ALA A 1 206 ? -7.834 -6.312 -7.684 1.00 97.94 206 ALA A N 1
ATOM 1656 C CA . ALA A 1 206 ? -9.107 -6.951 -7.345 1.00 97.94 206 ALA A CA 1
ATOM 1657 C C . ALA A 1 206 ? -9.332 -7.031 -5.824 1.00 97.94 206 ALA A C 1
ATOM 1659 O O . ALA A 1 206 ? -10.426 -6.730 -5.336 1.00 97.94 206 ALA A O 1
ATOM 1660 N N . LEU A 1 207 ? -8.289 -7.367 -5.058 1.00 95.81 207 LEU A N 1
ATOM 1661 C CA . LEU A 1 207 ? -8.335 -7.324 -3.594 1.00 95.81 207 LEU A CA 1
ATOM 1662 C C . LEU A 1 207 ? -8.595 -5.897 -3.081 1.00 95.81 207 LEU A C 1
ATOM 1664 O O . LEU A 1 207 ? -9.406 -5.698 -2.175 1.00 95.81 207 LEU A O 1
ATOM 1668 N N . HIS A 1 208 ? -7.994 -4.883 -3.705 1.00 96.75 208 HIS A N 1
ATOM 1669 C CA . HIS A 1 208 ? -8.221 -3.482 -3.345 1.00 96.75 208 HIS A CA 1
ATOM 1670 C C . HIS A 1 208 ? -9.641 -2.992 -3.611 1.00 96.75 208 HIS A C 1
ATOM 1672 O O . HIS A 1 208 ? -10.161 -2.219 -2.803 1.00 96.75 208 HIS A O 1
ATOM 1678 N N . LEU A 1 209 ? -10.295 -3.464 -4.675 1.00 97.31 209 LEU A N 1
ATOM 1679 C CA . LEU A 1 209 ? -11.722 -3.217 -4.902 1.00 97.31 209 LEU A CA 1
ATOM 1680 C C . LEU A 1 209 ? -12.581 -3.847 -3.799 1.00 97.31 209 LEU A C 1
ATOM 1682 O O . LEU A 1 209 ? -13.484 -3.194 -3.269 1.00 97.31 209 LEU A O 1
ATOM 1686 N N . TYR A 1 210 ? -12.274 -5.091 -3.413 1.00 94.81 210 TYR A N 1
ATOM 1687 C CA . TYR A 1 210 ? -12.960 -5.776 -2.315 1.00 94.81 210 TYR A CA 1
ATOM 1688 C C . TYR A 1 210 ? -12.857 -4.991 -0.996 1.00 94.81 210 TYR A C 1
ATOM 1690 O O . TYR A 1 210 ? -13.875 -4.723 -0.350 1.00 94.81 210 TYR A O 1
ATOM 1698 N N . TRP A 1 211 ? -11.654 -4.563 -0.610 1.00 93.81 211 TRP A N 1
ATOM 1699 C CA . TRP A 1 211 ? -11.463 -3.799 0.625 1.00 93.81 211 TRP A CA 1
ATOM 1700 C C . TRP A 1 211 ? -11.985 -2.372 0.553 1.00 93.81 211 TRP A C 1
ATOM 1702 O O . TRP A 1 211 ? -12.457 -1.862 1.565 1.00 93.81 211 TRP A O 1
ATOM 1712 N N . TYR A 1 212 ? -11.989 -1.734 -0.618 1.00 95.56 212 TYR A N 1
ATOM 1713 C CA . TYR A 1 212 ? -12.623 -0.427 -0.754 1.00 95.56 212 TYR A CA 1
ATOM 1714 C C . TYR A 1 212 ? -14.130 -0.512 -0.479 1.00 95.56 212 TYR A C 1
ATOM 1716 O O . TYR A 1 212 ? -14.678 0.287 0.282 1.00 95.56 212 TYR A O 1
ATOM 1724 N N . ALA A 1 213 ? -14.798 -1.546 -1.002 1.00 94.00 213 ALA A N 1
ATOM 1725 C CA . ALA A 1 213 ? -16.203 -1.799 -0.693 1.00 94.00 213 ALA A CA 1
ATOM 1726 C C . ALA A 1 213 ? -16.434 -2.066 0.807 1.00 94.00 213 ALA A C 1
ATOM 1728 O O . ALA A 1 213 ? -17.467 -1.670 1.353 1.00 94.00 213 ALA A O 1
ATOM 1729 N N . LEU A 1 214 ? -15.486 -2.721 1.486 1.00 88.75 214 LEU A N 1
ATOM 1730 C CA . LEU A 1 214 ? -15.514 -2.910 2.938 1.00 88.75 214 LEU A CA 1
ATOM 1731 C C . LEU A 1 214 ? -15.364 -1.577 3.686 1.00 88.75 214 LEU A C 1
ATOM 1733 O O . LEU A 1 214 ? -16.155 -1.293 4.585 1.00 88.75 214 LEU A O 1
ATOM 1737 N N . LEU A 1 215 ? -14.403 -0.746 3.283 1.00 91.06 215 LEU A N 1
ATOM 1738 C CA . LEU A 1 215 ? -14.131 0.558 3.883 1.00 91.06 215 LEU A CA 1
ATOM 1739 C C . LEU A 1 215 ? -15.355 1.481 3.804 1.00 91.06 215 LEU A C 1
ATOM 1741 O O . LEU A 1 215 ? -15.760 2.053 4.816 1.00 91.06 215 LEU A O 1
ATOM 1745 N N . VAL A 1 216 ? -16.005 1.555 2.636 1.00 93.19 216 VAL A N 1
ATOM 1746 C CA . VAL A 1 216 ? -17.251 2.320 2.449 1.00 93.19 216 VAL A CA 1
ATOM 1747 C C . VAL A 1 216 ? -18.351 1.819 3.386 1.00 93.19 216 VAL A C 1
ATOM 1749 O O . VAL A 1 216 ? -19.015 2.621 4.040 1.00 93.19 216 VAL A O 1
ATOM 1752 N N . LYS A 1 217 ? -18.538 0.498 3.502 1.00 89.31 217 LYS A N 1
ATOM 1753 C CA . LYS A 1 217 ? -19.556 -0.079 4.398 1.00 89.31 217 LYS A CA 1
ATOM 1754 C C . LYS A 1 217 ? -19.298 0.265 5.864 1.00 89.31 217 LYS A C 1
ATOM 1756 O O . LYS A 1 217 ? -20.239 0.651 6.555 1.00 89.31 217 LYS A O 1
ATOM 1761 N N . ILE A 1 218 ? -18.052 0.145 6.325 1.00 86.75 218 ILE A N 1
ATOM 1762 C CA . ILE A 1 218 ? -17.667 0.473 7.706 1.00 86.75 218 ILE A CA 1
ATOM 1763 C C . ILE A 1 218 ? -17.933 1.955 7.986 1.00 86.75 218 ILE A C 1
ATOM 1765 O O . ILE A 1 218 ? -18.569 2.284 8.986 1.00 86.75 218 ILE A O 1
ATOM 1769 N N . PHE A 1 219 ? -17.527 2.847 7.080 1.00 88.56 219 PHE A N 1
ATOM 1770 C CA . PHE A 1 219 ? -17.720 4.285 7.259 1.00 88.56 219 PHE A CA 1
ATOM 1771 C C . PHE A 1 219 ? -19.200 4.694 7.268 1.00 88.56 219 PHE A C 1
ATOM 1773 O O . PHE A 1 219 ? -19.623 5.485 8.111 1.00 88.56 219 PHE A O 1
ATOM 1780 N N . LEU A 1 220 ? -20.018 4.129 6.372 1.00 88.31 220 LEU A N 1
ATOM 1781 C CA . LEU A 1 220 ? -21.463 4.379 6.364 1.00 88.31 220 LEU A CA 1
ATOM 1782 C C . LEU A 1 220 ? -22.139 3.867 7.640 1.00 88.31 220 LEU A C 1
ATOM 1784 O O . LEU A 1 220 ? -23.043 4.526 8.151 1.00 88.31 220 LEU A O 1
ATOM 1788 N N . SER A 1 221 ? -21.687 2.728 8.173 1.00 84.81 221 SER A N 1
ATOM 1789 C CA . SER A 1 221 ? -22.171 2.222 9.458 1.00 84.81 221 SER A CA 1
ATOM 1790 C C . SER A 1 221 ? -21.800 3.161 10.602 1.00 84.81 221 SER A C 1
ATOM 1792 O O . SER A 1 221 ? -22.673 3.508 11.388 1.00 84.81 221 SER A O 1
ATOM 1794 N N . PHE A 1 222 ? -20.549 3.630 10.657 1.00 83.88 222 PHE A N 1
ATOM 1795 C CA . PHE A 1 222 ? -20.084 4.583 11.670 1.00 83.88 222 PHE A CA 1
ATOM 1796 C C . PHE A 1 222 ? -20.893 5.886 11.654 1.00 83.88 222 PHE A C 1
ATOM 1798 O O . PHE A 1 222 ? -21.285 6.388 12.704 1.00 83.88 222 PHE A O 1
ATOM 1805 N N . LYS A 1 223 ? -21.209 6.411 10.462 1.00 82.44 223 LYS A N 1
ATOM 1806 C CA . LYS A 1 223 ? -22.049 7.609 10.309 1.00 82.44 223 LYS A CA 1
ATOM 1807 C C . LYS A 1 223 ? -23.476 7.399 10.836 1.00 82.44 223 LYS A C 1
ATOM 1809 O O . LYS A 1 223 ? -24.084 8.351 11.310 1.00 82.44 223 LYS A O 1
ATOM 1814 N N . ALA A 1 224 ? -24.011 6.182 10.728 1.00 82.69 224 ALA A N 1
ATOM 1815 C CA . ALA A 1 224 ? -25.371 5.858 11.151 1.00 82.69 224 ALA A CA 1
ATOM 1816 C C . ALA A 1 224 ? -25.481 5.535 12.651 1.00 82.69 224 ALA A C 1
ATOM 1818 O O . ALA A 1 224 ? -26.450 5.949 13.279 1.00 82.69 224 ALA A O 1
ATOM 1819 N N . SER A 1 225 ? -24.521 4.800 13.221 1.00 77.56 225 SER A N 1
ATOM 1820 C CA . SER A 1 225 ? -24.539 4.401 14.637 1.00 77.56 225 SER A CA 1
ATOM 1821 C C . SER A 1 225 ? -23.896 5.430 15.565 1.00 77.56 225 SER A C 1
ATOM 1823 O O . SER A 1 225 ? -24.211 5.466 16.749 1.00 77.56 225 SER A O 1
ATOM 1825 N N . GLY A 1 226 ? -22.960 6.243 15.064 1.00 70.12 226 GLY A N 1
ATOM 1826 C CA . GLY A 1 226 ? -22.107 7.087 15.904 1.00 70.12 226 GLY A CA 1
ATOM 1827 C C . GLY A 1 226 ? -21.132 6.293 16.785 1.00 70.12 226 GLY A C 1
ATOM 1828 O O . GLY A 1 226 ? -20.476 6.890 17.643 1.00 70.12 226 GLY A O 1
ATOM 1829 N N . GLU A 1 227 ? -21.040 4.978 16.574 1.00 67.62 227 GLU A N 1
ATOM 1830 C CA . GLU A 1 227 ? -20.153 4.045 17.263 1.00 67.62 227 GLU A CA 1
ATOM 1831 C C . GLU A 1 227 ? -19.177 3.437 16.264 1.00 67.62 227 GLU A C 1
ATOM 1833 O O . GLU A 1 227 ? -19.570 2.951 15.196 1.00 67.62 227 GLU A O 1
ATOM 1838 N N . ALA A 1 228 ? -17.895 3.450 16.621 1.00 59.97 228 ALA A N 1
ATOM 1839 C CA . ALA A 1 228 ? -16.877 2.733 15.879 1.00 59.97 228 ALA A CA 1
ATOM 1840 C C . ALA A 1 228 ? -17.144 1.231 16.005 1.00 59.97 228 ALA A C 1
ATOM 1842 O O . ALA A 1 228 ? -16.944 0.655 17.070 1.00 59.97 228 ALA A O 1
ATOM 1843 N N . LEU A 1 229 ? -17.596 0.595 14.918 1.00 56.81 229 LEU A N 1
ATOM 1844 C CA . LEU A 1 229 ? -17.538 -0.863 14.805 1.00 56.81 229 LEU A CA 1
ATOM 1845 C C . LEU A 1 229 ? -16.114 -1.295 15.147 1.00 56.81 229 LEU A C 1
ATOM 1847 O O . LEU A 1 229 ? -15.179 -0.726 14.585 1.00 56.81 229 LEU A O 1
ATOM 1851 N N . ASP A 1 230 ? -15.951 -2.268 16.047 1.00 53.97 230 ASP A N 1
ATOM 1852 C CA . ASP A 1 230 ? -14.625 -2.727 16.454 1.00 53.97 230 ASP A CA 1
ATOM 1853 C C . ASP A 1 230 ? -13.842 -3.163 15.203 1.00 53.97 230 ASP A C 1
ATOM 1855 O O . ASP A 1 230 ? -14.146 -4.153 14.532 1.00 53.97 230 ASP A O 1
ATOM 1859 N N . THR A 1 231 ? -12.876 -2.325 14.826 1.00 51.56 231 THR A N 1
ATOM 1860 C CA . THR A 1 231 ? -12.267 -2.259 13.489 1.00 51.56 231 THR A CA 1
ATOM 1861 C C . THR A 1 231 ? -11.255 -3.375 13.242 1.00 51.56 231 THR A C 1
ATOM 1863 O O . THR A 1 231 ? -10.436 -3.293 12.317 1.00 51.56 231 THR A O 1
ATOM 1866 N N . SER A 1 232 ? -11.254 -4.417 14.080 1.00 50.34 232 SER A N 1
ATOM 1867 C CA . SER A 1 232 ? -10.543 -5.639 13.739 1.00 50.34 232 SER A CA 1
ATOM 1868 C C . SER A 1 232 ? -11.208 -6.208 12.487 1.00 50.34 232 SER A C 1
ATOM 1870 O O . SER A 1 232 ? -12.433 -6.301 12.405 1.00 50.34 232 SER A O 1
ATOM 1872 N N . GLU A 1 233 ? -10.419 -6.533 11.461 1.00 51.69 233 GLU A N 1
ATOM 1873 C CA . GLU A 1 233 ? -10.979 -7.058 10.210 1.00 51.69 233 GLU A CA 1
ATOM 1874 C C . GLU A 1 233 ? -11.853 -8.286 10.464 1.00 51.69 233 GLU A C 1
ATOM 1876 O O . GLU A 1 233 ? -12.871 -8.449 9.802 1.00 51.69 233 GLU A O 1
ATOM 1881 N N . HIS A 1 234 ? -11.510 -9.087 11.475 1.00 49.84 234 HIS A N 1
ATOM 1882 C CA . HIS A 1 234 ? -12.322 -10.204 11.948 1.00 49.84 234 HIS A CA 1
ATOM 1883 C C . HIS A 1 234 ? -13.681 -9.779 12.482 1.00 49.84 234 HIS A C 1
ATOM 1885 O O . HIS A 1 234 ? -14.681 -10.325 12.030 1.00 49.84 234 HIS A O 1
ATOM 1891 N N . VAL A 1 235 ? -13.757 -8.801 13.388 1.00 51.44 235 VAL A N 1
ATOM 1892 C CA . VAL A 1 235 ? -15.045 -8.368 13.954 1.00 51.44 235 VAL A CA 1
ATOM 1893 C C . VAL A 1 235 ? -15.864 -7.602 12.920 1.00 51.44 235 VAL A C 1
ATOM 1895 O O . VAL A 1 235 ? -17.061 -7.842 12.794 1.00 51.44 235 VAL A O 1
ATOM 1898 N N . SER A 1 236 ? -15.230 -6.772 12.088 1.00 55.12 236 SER A N 1
ATOM 1899 C CA . SER A 1 236 ? -15.902 -6.111 10.964 1.00 55.12 236 SER A CA 1
ATOM 1900 C C . SER A 1 236 ? -16.467 -7.133 9.967 1.00 55.12 236 SER A C 1
ATOM 1902 O O . SER A 1 236 ? -17.611 -7.001 9.534 1.00 55.12 236 SER A O 1
ATOM 1904 N N . GLN A 1 237 ? -15.724 -8.198 9.643 1.00 54.56 237 GLN A N 1
ATOM 1905 C CA . GLN A 1 237 ? -16.203 -9.271 8.765 1.00 54.56 237 GLN A CA 1
ATOM 1906 C C . GLN A 1 237 ? -17.262 -10.163 9.426 1.00 54.56 237 GLN A C 1
ATOM 1908 O O . GLN A 1 237 ? -18.234 -10.519 8.761 1.00 54.56 237 GLN A O 1
ATOM 1913 N N . GLN A 1 238 ? -17.136 -10.493 10.714 1.00 55.16 238 GLN A N 1
ATOM 1914 C CA . GLN A 1 238 ? -18.150 -11.240 11.469 1.00 55.16 238 GLN A CA 1
ATOM 1915 C C . GLN A 1 238 ? -19.454 -10.444 11.589 1.00 55.16 238 GLN A C 1
ATOM 1917 O O . GLN A 1 238 ? -20.531 -10.988 11.341 1.00 55.16 238 GLN A O 1
ATOM 1922 N N . HIS A 1 239 ? -19.365 -9.144 11.881 1.00 55.25 239 HIS A N 1
ATOM 1923 C CA . HIS A 1 239 ? -20.511 -8.241 11.928 1.00 55.25 239 HIS A CA 1
ATOM 1924 C C . HIS A 1 239 ? -21.170 -8.086 10.549 1.00 55.25 239 HIS A C 1
ATOM 1926 O O . HIS A 1 239 ? -22.394 -8.044 10.439 1.00 55.25 239 HIS A O 1
ATOM 1932 N N . LEU A 1 240 ? -20.386 -8.062 9.467 1.00 54.38 240 LEU A N 1
ATOM 1933 C CA . LEU A 1 240 ? -20.915 -8.041 8.099 1.00 54.38 240 LEU A CA 1
ATOM 1934 C C . LEU A 1 240 ? -21.598 -9.349 7.714 1.00 54.38 240 LEU A C 1
ATOM 1936 O O . LEU A 1 240 ? -22.673 -9.330 7.113 1.00 54.38 240 LEU A O 1
ATOM 1940 N N . GLN A 1 241 ? -21.009 -10.490 8.068 1.00 55.28 241 GLN A N 1
ATOM 1941 C CA . GLN A 1 241 ? -21.637 -11.786 7.837 1.00 55.28 241 GLN A CA 1
ATOM 1942 C C . GLN A 1 241 ? -22.948 -11.904 8.619 1.00 55.28 241 GLN A C 1
ATOM 1944 O O . GLN A 1 241 ? -23.936 -12.379 8.057 1.00 55.28 241 GLN A O 1
ATOM 1949 N N . SER A 1 242 ? -23.009 -11.411 9.861 1.00 54.28 242 SER A N 1
ATOM 1950 C CA . SER A 1 242 ? -24.237 -11.426 10.661 1.00 54.28 242 SER A CA 1
ATOM 1951 C C . SER A 1 242 ? -25.316 -10.489 10.098 1.00 54.28 242 SER A C 1
ATOM 1953 O O . SER A 1 242 ? -26.450 -10.931 9.903 1.00 54.28 242 SER A O 1
ATOM 1955 N N . THR A 1 243 ? -24.981 -9.251 9.707 1.00 57.00 243 THR A N 1
ATOM 1956 C CA . THR A 1 243 ? -25.949 -8.327 9.071 1.00 57.00 243 THR A CA 1
ATOM 1957 C C . THR A 1 243 ? -26.430 -8.816 7.703 1.00 57.00 243 THR A C 1
ATOM 1959 O O . THR A 1 243 ? -27.604 -8.639 7.364 1.00 57.00 243 THR A O 1
ATOM 1962 N N . MET A 1 244 ? -25.571 -9.453 6.901 1.00 49.94 244 MET A N 1
ATOM 1963 C CA . MET A 1 244 ? -25.979 -10.054 5.624 1.00 49.94 244 MET A CA 1
ATOM 1964 C C . MET A 1 244 ? -26.916 -11.248 5.834 1.00 49.94 244 MET A C 1
ATOM 1966 O O . MET A 1 244 ? -27.909 -11.377 5.110 1.00 49.94 244 MET A O 1
ATOM 1970 N N . LYS A 1 245 ? -26.662 -12.086 6.845 1.00 53.84 245 LYS A N 1
ATOM 1971 C CA . LYS A 1 245 ? -27.545 -13.204 7.210 1.00 53.84 245 LYS A CA 1
ATOM 1972 C C . LYS A 1 245 ? -28.914 -12.697 7.670 1.00 53.84 245 LYS A C 1
ATOM 1974 O O . LYS A 1 245 ? -29.936 -13.224 7.230 1.00 53.84 245 LYS A O 1
ATOM 1979 N N . ASP A 1 246 ? -28.938 -11.622 8.457 1.00 56.59 246 ASP A N 1
ATOM 1980 C CA . ASP A 1 246 ? -30.172 -11.030 8.980 1.00 56.59 246 ASP A CA 1
ATOM 1981 C C . ASP A 1 246 ? -31.021 -10.359 7.881 1.00 56.59 246 ASP A C 1
ATOM 1983 O O . ASP A 1 246 ? -32.230 -10.587 7.782 1.00 56.59 246 ASP A O 1
ATOM 1987 N N . LYS A 1 247 ? -30.393 -9.625 6.947 1.00 56.88 247 LYS A N 1
ATOM 1988 C CA . LYS A 1 247 ? -31.083 -9.084 5.757 1.00 56.88 247 LYS A CA 1
ATOM 1989 C C . LYS A 1 247 ? -31.632 -10.187 4.849 1.00 56.88 247 LYS A C 1
ATOM 1991 O O . LYS A 1 247 ? -32.732 -10.048 4.315 1.00 56.88 247 LYS A O 1
ATOM 1996 N N . THR A 1 248 ? -30.900 -11.290 4.690 1.00 54.47 248 THR A N 1
ATOM 1997 C CA . THR A 1 248 ? -31.338 -12.434 3.872 1.00 54.47 248 THR A CA 1
ATOM 1998 C C . THR A 1 248 ? -32.507 -13.168 4.531 1.00 54.47 248 THR A C 1
ATOM 2000 O O . THR A 1 248 ? -33.473 -13.503 3.849 1.00 54.47 248 THR A O 1
ATOM 2003 N N . SER A 1 249 ? -32.474 -13.331 5.857 1.00 55.06 249 SER A N 1
ATOM 2004 C CA . SER A 1 249 ? -33.569 -13.888 6.663 1.00 55.06 249 SER A CA 1
ATOM 2005 C C . SER A 1 249 ? -34.848 -13.049 6.557 1.00 55.06 249 SER A C 1
ATOM 2007 O O . SER A 1 249 ? -35.905 -13.570 6.198 1.00 55.06 249 SER A O 1
ATOM 2009 N N . LYS A 1 250 ? -34.748 -11.723 6.738 1.00 60.44 250 LYS A N 1
ATOM 2010 C CA . LYS A 1 250 ? -35.883 -10.791 6.588 1.00 60.44 250 LYS A CA 1
ATOM 2011 C C . LYS A 1 250 ? -36.460 -10.791 5.170 1.00 60.44 250 LYS A C 1
ATOM 2013 O O . LYS A 1 250 ? -37.677 -10.776 5.004 1.00 60.44 250 LYS A O 1
ATOM 2018 N N . LYS A 1 251 ? -35.609 -10.870 4.140 1.00 52.84 251 LYS A N 1
ATOM 2019 C CA . LYS A 1 251 ? -36.042 -10.949 2.734 1.00 52.84 251 LYS A CA 1
ATOM 2020 C C . LYS A 1 251 ? -36.722 -12.283 2.399 1.00 52.84 251 LYS A C 1
ATOM 2022 O O . LYS A 1 251 ? -37.622 -12.298 1.567 1.00 52.84 251 LYS A O 1
ATOM 2027 N N . LYS A 1 252 ? -36.323 -13.381 3.054 1.00 51.19 252 LYS A N 1
ATOM 2028 C CA . LYS A 1 252 ? -36.981 -14.693 2.938 1.00 51.19 252 LYS A CA 1
ATOM 2029 C C . LYS A 1 252 ? -38.357 -14.676 3.604 1.00 51.19 252 LYS A C 1
ATOM 2031 O O . LYS A 1 252 ? -39.325 -15.065 2.969 1.00 51.19 252 LYS A O 1
ATOM 2036 N N . LYS A 1 253 ? -38.454 -14.113 4.816 1.00 51.81 253 LYS A N 1
ATOM 2037 C CA . LYS A 1 253 ? -39.715 -13.971 5.565 1.00 51.81 253 LYS A CA 1
ATOM 2038 C C . LYS A 1 253 ? -40.766 -13.166 4.792 1.00 51.81 253 LYS A C 1
ATOM 2040 O O . LYS A 1 253 ? -41.915 -13.576 4.744 1.00 51.81 253 LYS A O 1
ATOM 2045 N N . LYS A 1 254 ? -40.341 -12.092 4.115 1.00 51.78 254 LYS A N 1
ATOM 2046 C CA . LYS A 1 254 ? -41.197 -11.218 3.289 1.00 51.78 254 LYS A CA 1
ATOM 2047 C C . LYS A 1 254 ? -41.648 -11.833 1.951 1.00 51.78 254 LYS A C 1
ATOM 2049 O O . LYS A 1 254 ? -42.422 -11.205 1.247 1.00 51.78 254 LYS A O 1
ATOM 2054 N N . LYS A 1 255 ? -41.118 -13.000 1.560 1.00 53.03 255 LYS A N 1
ATOM 2055 C CA . LYS A 1 255 ? -41.538 -13.751 0.359 1.00 53.03 255 LYS A CA 1
ATOM 2056 C C . LYS A 1 255 ? -42.485 -14.919 0.674 1.00 53.03 255 LYS A C 1
ATOM 2058 O O . LYS A 1 255 ? -43.019 -15.512 -0.252 1.00 53.03 255 LYS A O 1
ATOM 2063 N N . THR A 1 256 ? -42.638 -15.274 1.948 1.00 50.62 256 THR A N 1
ATOM 2064 C CA . THR A 1 256 ? -43.501 -16.368 2.445 1.00 50.62 256 THR A CA 1
ATOM 2065 C C . THR A 1 256 ? -44.803 -15.876 3.090 1.00 50.62 256 THR A C 1
ATOM 2067 O O . THR A 1 256 ? -45.567 -16.685 3.603 1.00 50.62 256 THR A O 1
ATOM 2070 N N . THR A 1 257 ? -45.032 -14.566 3.067 1.00 44.59 257 THR A N 1
ATOM 2071 C CA . THR A 1 257 ? -46.287 -13.862 3.381 1.00 44.59 257 THR A CA 1
ATOM 2072 C C . THR A 1 257 ? -46.737 -13.154 2.125 1.00 44.59 257 THR A C 1
ATOM 2074 O O . THR A 1 257 ? -47.939 -13.216 1.816 1.00 44.59 257 THR A O 1
#

Sequence (257 aa):
MMSIDYQLTGILLAMLLTVRYFVERNKDRYPAAINFFKVFWFLGCSINEYLILFKQPFKPPFFGGEYSVDGYQHDDVVNSIYASGLAFHLHNTITSFFVPETRAMYIHHVVTLSLILGSAYHGATCMGSFVLFVHNVPDVFIALAKASTKFDSKIFTYASGILALVSWPIFRLYFLGHIAIFTYYNFHTTPAALRVYVGLLCALLALHLYWYALLVKIFLSFKASGEALDTSEHVSQQHLQSTMKDKTSKKKKKKTT

Mean predicted aligned error: 7.24 Å

InterPro domains:
  IPR006634 TRAM/LAG1/CLN8 homology domain [PF03798] (35-217)
  IPR006634 TRAM/LAG1/CLN8 homology domain [PS50922] (1-224)
  IPR006634 TRAM/LAG1/CLN8 homology domain [SM00724] (27-224)
  IPR016439 Sphingosine N-acyltransferase Lag1/Lac1-like [PTHR12560] (35-238)

pLDDT: mean 86.51, std 14.12, range [44.59, 98.06]

Foldseek 3Di:
DDDQVVVLLVVLLVVLLVQVVVCVVCCVVQVLSVLVVLLVLLVVLLVLLCVQLVPFQQNDVVSVHPHDPVRPDDPVSCSNLLSSQLSVLVNVVVCCVVPPDDPLVVVVSVLSNCLSVLCRVFVVSSLVSLVSNLVSQLSSLVSQLLSCLVVVDLVSNLVSLVSSLVSLCVRLPVSLVVSLVCCLVPPDDPPVSNCSNSVSSVSSSVSSVVVSVLSVVQSVVCVVPVHRQNPDPVSSVVVVVVVVVVVVVVVVVVVVD

Solvent-accessible surface area (backbone atoms only — not comparable to full-atom values): 13698 Å² total; per-residue (Å²): 130,74,77,71,40,58,65,61,16,50,53,50,27,52,48,54,50,51,52,48,53,54,41,64,76,38,31,92,82,41,68,30,50,64,27,49,51,43,22,54,50,25,46,51,48,31,50,52,41,48,68,51,50,76,74,42,49,55,24,47,56,94,78,77,33,87,46,33,76,85,56,65,78,64,72,72,78,49,29,67,55,50,18,52,52,51,18,53,52,49,45,52,53,60,46,48,78,80,41,89,74,53,73,72,55,56,54,43,51,56,44,52,51,49,47,56,54,46,22,43,71,70,70,37,45,75,61,47,48,53,52,51,39,36,53,27,54,32,44,24,26,48,22,42,22,57,22,25,59,59,72,72,36,65,67,54,24,51,53,24,44,50,50,23,66,58,37,36,52,51,28,45,45,51,48,44,49,49,50,38,57,48,45,71,77,71,58,89,66,56,73,67,58,50,52,52,54,42,48,43,47,51,53,50,39,53,52,44,53,55,50,49,57,47,50,55,52,53,52,54,47,28,73,72,69,78,47,76,68,62,78,48,69,64,52,47,49,51,52,48,54,49,53,52,50,49,53,50,50,54,56,51,56,68,71,79,109

Nearest PDB structures (foldseek):
  8qz7-assembly1_A  TM=8.644E-01  e=9.284E-04  Homo sapiens
  1y2o-assembly1_B  TM=2.206E-01  e=3.998E+00  Homo sapiens
  5i6r-assembly1_A-2  TM=2.001E-01  e=8.908E+00  Homo sapiens

Secondary structure (DSSP, 8-state):
-----HHHHHHHHHHHHHHHHHHHHTTTT-TTHHHHHHHHHHHHHHHHHHHHHTT-TT--GGGT----STT---GGGGHHHHHHHHHHHHHHHHHHTTS---HHHHHHHHHHHHHHHHHHHHT-HHHHHHHHHHHHHHHHHHHHHHHHGGGT-HHHHHHHHHHHHHHHIIIIIIIHHHHHHHHHHH--S-HHHHHHHHHHHHHHHHHHHHHHHHHHHHHHHHHHHSS-----HHHHHHHHHHHHHHHHHHHHHTT--

Radius of gyration: 19.85 Å; Cα contacts (8 Å, |Δi|>4): 259; chains: 1; bounding box: 68×32×51 Å

Organism: Salpingoeca rosetta (strain ATCC 50818 / BSB-021) (NCBI:txid946362)